Protein AF-A0AAN5CDM0-F1 (afdb_monomer)

Mean predicted aligned error: 12.39 Å

Foldseek 3Di:
DWAADDDDDDPPDDGQPIDDDDDDDDPPCPVKDWPDWDQLPLLQWIWTAIQQQWIWIARNRRRHTQDIGRQDRFGFPDWDADPVGFIWTAGPQQWIKTKDWPQVLSLVSCCVQPVPVSLVSCVSVVVVVVNVVVVVVVVVCVVPDDDDDPPDDDRPDPPDDDDDDDDDDDDDDDDPVVVVVVVVVPRPPDSTMDMDGPDRDDDDD

Solvent-accessible surface area (backbone atoms only — not comparable to full-atom values): 12726 Å² total; per-residue (Å²): 85,76,44,63,79,81,81,88,74,65,88,89,59,81,83,62,69,74,34,80,42,83,75,88,77,63,92,90,50,87,87,56,46,79,72,45,75,28,70,18,68,90,76,43,30,33,38,35,33,26,43,63,15,32,41,35,34,24,36,50,79,73,54,45,76,77,47,78,46,75,74,41,90,46,35,61,82,47,72,46,70,29,95,90,44,26,38,28,31,33,25,80,79,33,38,29,38,37,40,31,69,39,66,66,49,41,29,57,55,33,43,77,81,39,46,71,58,16,53,53,51,29,63,71,67,66,38,61,73,59,52,53,58,52,53,60,51,51,68,67,47,66,85,56,91,69,92,71,82,92,80,74,84,70,79,76,80,87,85,79,76,84,88,80,88,80,92,82,86,80,91,78,85,94,51,75,79,60,44,62,62,42,50,71,63,65,48,70,84,51,84,44,45,45,75,47,79,79,48,73,58,74,85,85,130

pLDDT: mean 76.23, std 22.32, range [28.56, 97.38]

Nearest PDB structures (foldseek):
  3gc3-assembly1_B  TM=9.607E-01  e=3.485E-10  Bos taurus
  3iyv-assembly1_A  TM=8.722E-01  e=7.086E-10  Bos taurus
  1bpo-assembly1_B  TM=9.011E-01  e=1.621E-09  Rattus norvegicus
  5ods-assembly2_B  TM=8.672E-01  e=1.072E-09  Mus musculus
  5ods-assembly1_A  TM=8.616E-01  e=1.010E-09  Mus musculus

InterPro domains:
  IPR016025 Clathrin heavy chain, N-terminal [G3DSA:2.130.10.110] (1-130)
  IPR016025 Clathrin heavy chain, N-terminal [SSF50989] (1-102)

Organism: NCBI:txid1317129

Structure (mmCIF, N/CA/C/O backbone):
data_AF-A0AAN5CDM0-F1
#
_entry.id   AF-A0AAN5CDM0-F1
#
loop_
_atom_site.group_PDB
_atom_site.id
_atom_site.type_symbol
_atom_site.label_atom_id
_atom_site.label_alt_id
_atom_site.label_comp_id
_atom_site.label_asym_id
_atom_site.label_entity_id
_atom_site.label_seq_id
_atom_site.pdbx_PDB_ins_code
_atom_site.Cartn_x
_atom_site.Cartn_y
_atom_site.Cartn_z
_atom_site.occupancy
_atom_site.B_iso_or_equiv
_atom_site.auth_seq_id
_atom_site.auth_comp_id
_atom_site.auth_asym_id
_atom_site.auth_atom_id
_atom_site.pdbx_PDB_model_num
ATOM 1 N N . LEU A 1 1 ? 0.388 -13.022 2.429 1.00 87.88 1 LEU A N 1
ATOM 2 C CA . LEU A 1 1 ? -0.130 -12.606 1.110 1.00 87.88 1 LEU A CA 1
ATOM 3 C C . LEU A 1 1 ? 0.274 -13.653 0.081 1.00 87.88 1 LEU A C 1
ATOM 5 O O . LEU A 1 1 ? 1.441 -14.019 0.025 1.00 87.88 1 LEU A O 1
ATOM 9 N N . ILE A 1 2 ? -0.690 -14.153 -0.690 1.00 89.94 2 ILE A N 1
ATOM 10 C CA . ILE A 1 2 ? -0.427 -15.027 -1.836 1.00 89.94 2 ILE A CA 1
ATOM 11 C C . ILE A 1 2 ? -0.861 -14.262 -3.079 1.00 89.94 2 ILE A C 1
ATOM 13 O O . ILE A 1 2 ? -2.006 -13.818 -3.142 1.00 89.94 2 ILE A O 1
ATOM 17 N N . VAL A 1 3 ? 0.044 -14.119 -4.042 1.00 88.81 3 VAL A N 1
ATOM 18 C CA . VAL A 1 3 ? -0.266 -13.594 -5.372 1.00 88.81 3 VAL A CA 1
ATOM 19 C C . VAL A 1 3 ? -0.062 -14.715 -6.376 1.00 88.81 3 VAL A C 1
ATOM 21 O O . VAL A 1 3 ? 0.966 -15.391 -6.364 1.00 88.81 3 VAL A O 1
ATOM 24 N N . MET A 1 4 ? -1.060 -14.948 -7.220 1.00 89.38 4 MET A N 1
ATOM 25 C CA . MET A 1 4 ? -1.005 -15.956 -8.270 1.00 89.38 4 MET A CA 1
ATOM 26 C C . MET A 1 4 ? -1.935 -15.575 -9.415 1.00 89.38 4 MET A C 1
ATOM 28 O O . MET A 1 4 ? -2.980 -14.964 -9.184 1.00 89.38 4 MET A O 1
ATOM 32 N N . ASP A 1 5 ? -1.576 -15.995 -10.624 1.00 85.06 5 ASP A N 1
ATOM 33 C CA . ASP A 1 5 ? -2.495 -15.978 -11.756 1.00 85.06 5 ASP A CA 1
ATOM 34 C C . ASP A 1 5 ? -3.696 -16.889 -11.475 1.00 85.06 5 ASP A C 1
ATOM 36 O O . ASP A 1 5 ? -3.560 -17.993 -10.939 1.00 85.06 5 ASP A O 1
ATOM 40 N N . VAL A 1 6 ? -4.884 -16.426 -11.862 1.00 85.00 6 VAL A N 1
ATOM 41 C CA . VAL A 1 6 ? -6.133 -17.181 -11.749 1.00 85.00 6 VAL A CA 1
ATOM 42 C C . VAL A 1 6 ? -6.753 -17.308 -13.138 1.00 85.00 6 VAL A C 1
ATOM 44 O O . VAL A 1 6 ? -6.877 -16.323 -13.861 1.00 85.00 6 VAL A O 1
ATOM 47 N N . GLY A 1 7 ? -7.178 -18.520 -13.498 1.00 83.81 7 GLY A N 1
ATOM 48 C CA . GLY A 1 7 ? -7.855 -18.802 -14.766 1.00 83.81 7 GLY A CA 1
ATOM 49 C C . GLY A 1 7 ? -6.922 -19.191 -15.917 1.00 83.81 7 GLY A C 1
ATOM 50 O O . GLY A 1 7 ? -5.736 -19.463 -15.736 1.00 83.81 7 GLY A O 1
ATOM 51 N N . THR A 1 8 ? -7.493 -19.279 -17.119 1.00 78.19 8 THR A N 1
ATOM 52 C CA . THR A 1 8 ? -6.782 -19.639 -18.351 1.00 78.19 8 THR A CA 1
ATOM 53 C C . THR A 1 8 ? -6.108 -18.415 -18.963 1.00 78.19 8 THR A C 1
ATOM 55 O O . THR A 1 8 ? -6.758 -17.451 -19.366 1.00 78.19 8 THR A O 1
ATOM 58 N N . ARG A 1 9 ? -4.777 -18.452 -19.041 1.00 74.31 9 ARG A N 1
ATOM 59 C CA . ARG A 1 9 ? -3.967 -17.347 -19.560 1.00 74.31 9 ARG A CA 1
ATOM 60 C C . ARG A 1 9 ? -3.960 -17.335 -21.098 1.00 74.31 9 ARG A C 1
ATOM 62 O O . ARG A 1 9 ? -3.866 -18.405 -21.701 1.00 74.31 9 ARG A O 1
ATOM 69 N N . PRO A 1 10 ? -3.963 -16.159 -21.752 1.00 79.56 10 PRO A N 1
ATOM 70 C CA . PRO A 1 10 ? -3.623 -16.059 -23.168 1.00 79.56 10 PRO A CA 1
ATOM 71 C C . PRO A 1 10 ? -2.221 -16.620 -23.447 1.00 79.56 10 PRO A C 1
ATOM 73 O O . PRO A 1 10 ? -1.285 -16.396 -22.670 1.00 79.56 10 PRO A O 1
ATOM 76 N N . VAL A 1 11 ? -2.069 -17.314 -24.579 1.00 74.62 11 VAL A N 1
ATOM 77 C CA . VAL A 1 11 ? -0.819 -17.991 -24.980 1.00 74.62 11 VAL A CA 1
ATOM 78 C C . VAL A 1 11 ? 0.356 -17.009 -25.091 1.00 74.62 11 VAL A C 1
ATOM 80 O O . VAL A 1 11 ? 1.489 -17.374 -24.797 1.00 74.62 11 VAL A O 1
ATOM 83 N N . SER A 1 12 ? 0.083 -15.751 -25.447 1.00 79.19 12 SER A N 1
ATOM 84 C CA . SER A 1 12 ? 1.084 -14.695 -25.638 1.00 79.19 12 SER A CA 1
ATOM 85 C C . SER A 1 12 ? 1.584 -14.025 -24.357 1.00 79.19 12 SER A C 1
ATOM 87 O O . SER A 1 12 ? 2.542 -13.264 -24.425 1.00 79.19 12 SER A O 1
ATOM 89 N N . ASN A 1 13 ? 0.944 -14.246 -23.205 1.00 76.62 13 ASN A N 1
ATOM 90 C CA . ASN A 1 13 ? 1.374 -13.607 -21.960 1.00 76.62 13 ASN A CA 1
ATOM 91 C C . ASN A 1 13 ? 2.451 -14.456 -21.268 1.00 76.62 13 A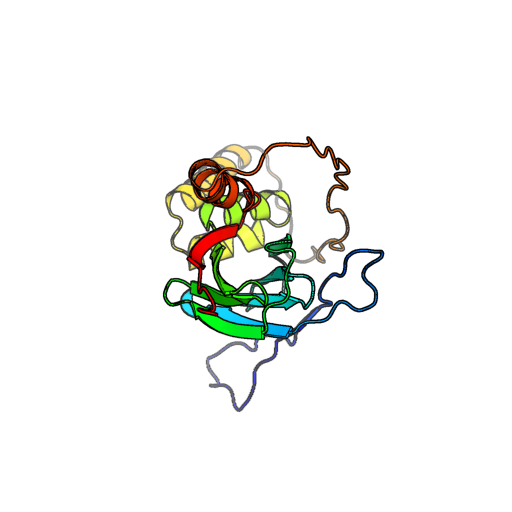SN A C 1
ATOM 93 O O . ASN A 1 13 ? 2.477 -15.660 -21.489 1.00 76.62 13 ASN A O 1
ATOM 97 N N . HIS A 1 14 ? 3.311 -13.893 -20.419 1.00 75.38 14 HIS A N 1
ATOM 98 C CA . HIS A 1 14 ? 4.183 -14.690 -19.537 1.00 75.38 14 HIS A CA 1
ATOM 99 C C . HIS A 1 14 ? 3.461 -15.009 -18.214 1.00 75.38 14 HIS A C 1
ATOM 101 O O . HIS A 1 14 ? 2.579 -14.248 -17.821 1.00 75.38 14 HIS A O 1
ATOM 107 N N . PRO A 1 15 ? 3.752 -16.144 -17.544 1.00 73.25 15 PRO A N 1
ATOM 108 C CA . PRO A 1 15 ? 3.105 -16.471 -16.274 1.00 73.25 15 PRO A CA 1
ATOM 109 C C . PRO A 1 15 ? 3.669 -15.585 -15.179 1.00 73.25 15 PRO A C 1
ATOM 111 O O . PRO A 1 15 ? 4.892 -15.480 -15.068 1.00 73.25 15 PRO A O 1
ATOM 114 N N . TYR A 1 16 ? 2.804 -15.038 -14.330 1.00 76.69 16 TYR A N 1
ATOM 115 C CA . TYR A 1 16 ? 3.273 -14.504 -13.062 1.00 76.69 16 TYR A CA 1
ATOM 116 C C . TYR A 1 16 ? 3.557 -15.676 -12.118 1.00 76.69 16 TYR A C 1
ATOM 118 O O . TYR A 1 16 ? 2.660 -16.483 -11.840 1.00 76.69 16 TYR A O 1
ATOM 126 N N . PRO A 1 17 ? 4.808 -15.840 -11.649 1.00 79.56 17 PRO A N 1
ATOM 127 C CA . PRO A 1 17 ? 5.124 -16.899 -10.708 1.00 79.56 17 PRO A CA 1
ATOM 128 C C . PRO A 1 17 ? 4.309 -16.698 -9.430 1.00 79.56 17 PRO A C 1
ATOM 130 O O . PRO A 1 17 ? 4.186 -15.583 -8.925 1.00 79.56 17 PRO A O 1
ATOM 133 N N . LYS A 1 18 ? 3.760 -17.792 -8.890 1.00 86.38 18 LYS A N 1
ATOM 134 C CA . LYS A 1 18 ? 3.073 -17.754 -7.598 1.00 86.38 18 LYS A CA 1
ATOM 135 C C . LYS A 1 18 ? 4.045 -17.250 -6.534 1.00 86.38 18 LYS A C 1
ATOM 137 O O . LYS A 1 18 ? 5.065 -17.889 -6.278 1.00 86.38 18 LYS A O 1
ATOM 142 N N . ALA A 1 19 ? 3.682 -16.159 -5.877 1.00 88.38 19 ALA A N 1
ATOM 143 C CA . ALA A 1 19 ? 4.431 -15.589 -4.775 1.00 88.38 19 ALA A CA 1
ATOM 144 C C . ALA A 1 19 ? 3.671 -15.807 -3.464 1.00 88.38 19 ALA A C 1
ATOM 146 O O . ALA A 1 19 ? 2.472 -15.543 -3.370 1.00 88.38 19 ALA A O 1
ATOM 147 N N . THR A 1 20 ? 4.383 -16.276 -2.442 1.00 89.94 20 THR A N 1
ATOM 148 C CA . THR A 1 20 ? 3.875 -16.403 -1.074 1.00 89.94 20 THR A CA 1
ATOM 149 C C . THR A 1 20 ? 4.808 -15.621 -0.167 1.00 89.94 20 THR A C 1
ATOM 151 O O . THR A 1 20 ? 5.991 -15.937 -0.088 1.00 89.94 20 THR A O 1
ATOM 154 N N . VAL A 1 21 ? 4.278 -14.602 0.503 1.00 90.75 21 VAL A N 1
ATOM 155 C CA . VAL A 1 21 ? 5.033 -13.751 1.426 1.00 90.75 21 VAL A CA 1
ATOM 156 C C . VAL A 1 21 ? 4.260 -13.577 2.724 1.00 90.75 21 VAL A C 1
ATOM 158 O O . VAL A 1 21 ? 3.032 -13.445 2.712 1.00 90.75 21 VAL A O 1
ATOM 161 N N . ASP A 1 22 ? 4.961 -13.544 3.847 1.00 89.31 22 ASP A N 1
ATOM 162 C CA . ASP A 1 22 ? 4.343 -13.239 5.131 1.00 89.31 22 ASP A CA 1
ATOM 163 C C . ASP A 1 22 ? 4.069 -11.740 5.259 1.00 89.31 22 ASP A C 1
ATOM 165 O O . ASP A 1 22 ? 4.863 -10.894 4.844 1.00 89.31 22 ASP A O 1
ATOM 169 N N . VAL A 1 23 ? 2.918 -11.398 5.839 1.00 87.69 23 VAL A N 1
ATOM 170 C CA . VAL A 1 23 ? 2.644 -10.013 6.236 1.00 87.69 23 VAL A CA 1
ATOM 171 C C . VAL A 1 23 ? 3.370 -9.787 7.563 1.00 87.69 23 VAL A C 1
ATOM 173 O O . VAL A 1 23 ? 3.137 -10.555 8.497 1.00 87.69 23 VAL A O 1
ATOM 176 N N . PRO A 1 24 ? 4.280 -8.805 7.666 1.00 83.69 24 PRO A N 1
ATOM 177 C CA . PRO A 1 24 ? 5.086 -8.639 8.865 1.00 83.69 24 PRO A CA 1
ATOM 178 C C . PRO A 1 24 ? 4.234 -8.134 10.030 1.00 83.69 24 PRO A C 1
ATOM 180 O O . PRO A 1 24 ? 3.495 -7.164 9.893 1.00 83.69 24 PRO A O 1
ATOM 183 N N . TYR A 1 25 ? 4.412 -8.745 11.198 1.00 80.62 25 TYR A N 1
ATOM 184 C CA . TYR A 1 25 ? 3.781 -8.316 12.443 1.00 80.62 25 TYR A CA 1
ATOM 185 C C . TYR A 1 25 ? 4.800 -7.686 13.384 1.00 80.62 25 TYR A C 1
ATOM 187 O O . TYR A 1 25 ? 5.981 -8.047 13.395 1.00 80.62 25 TYR A O 1
ATOM 195 N N . TRP A 1 26 ? 4.334 -6.753 14.210 1.00 77.88 26 TRP A N 1
ATOM 196 C CA . TRP A 1 26 ? 5.166 -6.154 15.245 1.00 77.88 26 TRP A CA 1
ATOM 197 C C . TRP A 1 26 ? 5.231 -7.061 16.480 1.00 77.88 26 TRP A C 1
ATOM 199 O O . TRP A 1 26 ? 4.187 -7.506 16.966 1.00 77.88 26 TRP A O 1
ATOM 209 N N . PRO A 1 27 ? 6.433 -7.313 17.035 1.00 75.69 27 PRO A N 1
ATOM 210 C CA . PRO A 1 27 ? 6.572 -8.066 18.275 1.00 75.69 27 PRO A CA 1
ATOM 211 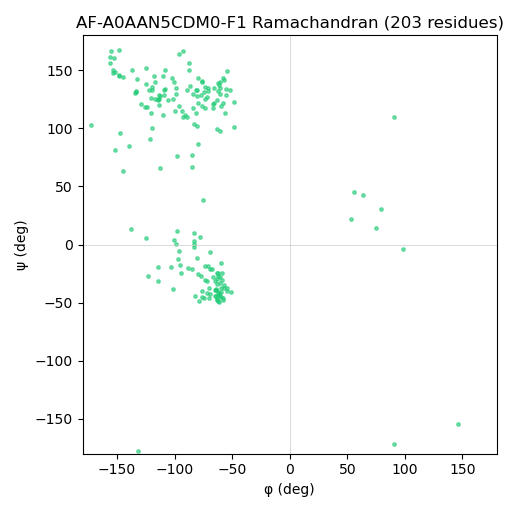C C . PRO A 1 27 ? 5.749 -7.428 19.402 1.00 75.69 27 PRO A C 1
ATOM 213 O O . PRO A 1 27 ? 5.874 -6.231 19.659 1.00 75.69 27 PRO A O 1
ATOM 216 N N . GLY A 1 28 ? 4.919 -8.227 20.074 1.00 78.31 28 GLY A N 1
ATOM 217 C CA . GLY A 1 28 ? 4.059 -7.773 21.173 1.00 78.31 28 GLY A CA 1
ATOM 218 C C . GLY A 1 28 ? 2.605 -7.471 20.794 1.00 78.31 28 GLY A C 1
ATOM 219 O O . GLY A 1 28 ? 1.814 -7.200 21.690 1.00 78.31 28 GLY A O 1
ATOM 220 N N . LEU A 1 29 ? 2.230 -7.564 19.513 1.00 81.50 29 LEU A N 1
ATOM 221 C CA . LEU A 1 29 ? 0.840 -7.452 19.045 1.00 81.50 29 LEU A CA 1
ATOM 222 C C . LEU A 1 29 ? 0.345 -8.799 18.496 1.00 81.50 29 LEU A C 1
ATOM 224 O O . LEU A 1 29 ? 0.116 -8.954 17.300 1.00 81.50 29 LEU A O 1
ATOM 228 N N . ALA A 1 30 ? 0.239 -9.798 19.376 1.00 77.69 30 ALA A N 1
ATOM 229 C CA . ALA A 1 30 ? -0.057 -11.182 18.992 1.00 77.69 30 ALA A CA 1
ATOM 230 C C . ALA A 1 30 ? -1.473 -11.395 18.420 1.00 77.69 30 ALA A C 1
ATOM 232 O O . ALA A 1 30 ? -1.695 -12.375 17.717 1.00 77.69 30 ALA A O 1
ATOM 233 N N . ASP A 1 31 ? -2.423 -10.501 18.705 1.00 89.50 31 ASP A N 1
ATOM 234 C CA . ASP A 1 31 ? -3.800 -10.555 18.199 1.00 89.50 31 ASP A CA 1
ATOM 235 C C . ASP A 1 31 ? -4.038 -9.649 16.973 1.00 89.50 31 ASP A C 1
ATOM 237 O O . ASP A 1 31 ? -5.189 -9.437 16.570 1.00 89.50 31 ASP A O 1
ATOM 241 N N . ASP A 1 32 ? -2.970 -9.114 16.366 1.00 92.06 32 ASP A N 1
ATOM 242 C CA . ASP A 1 32 ? -3.078 -8.371 15.113 1.00 92.06 32 ASP A CA 1
ATOM 243 C C . ASP A 1 32 ? -3.271 -9.306 13.916 1.00 92.06 32 ASP A C 1
ATOM 245 O O . ASP A 1 32 ? -2.654 -10.364 13.818 1.00 92.06 32 ASP A O 1
ATOM 249 N N . HIS A 1 33 ? -4.137 -8.909 12.990 1.00 92.56 33 HIS A N 1
ATOM 250 C CA . HIS A 1 33 ? -4.436 -9.671 11.780 1.00 92.56 33 HIS A CA 1
ATOM 251 C C . HIS A 1 33 ? -4.971 -8.749 10.674 1.00 92.56 33 HIS A C 1
ATOM 253 O O . HIS A 1 33 ? -5.503 -7.677 10.982 1.00 92.56 33 HIS A O 1
ATOM 259 N N . PRO A 1 34 ? -4.847 -9.129 9.388 1.00 94.62 34 PRO A N 1
ATOM 260 C CA . PRO A 1 34 ? -5.417 -8.377 8.276 1.00 94.62 34 PRO A CA 1
ATOM 261 C C . PRO A 1 34 ? -6.938 -8.274 8.409 1.00 94.62 34 PRO A C 1
ATOM 263 O O . PRO A 1 34 ? -7.611 -9.288 8.579 1.00 94.62 34 PRO A O 1
ATOM 266 N N . VAL A 1 35 ? -7.474 -7.059 8.298 1.00 95.44 35 VAL A N 1
ATOM 267 C CA . VAL A 1 35 ? -8.925 -6.790 8.309 1.00 95.44 35 VAL A CA 1
ATOM 268 C C . VAL A 1 35 ? -9.423 -6.238 6.978 1.00 95.44 35 VAL A C 1
ATOM 270 O O . VAL A 1 35 ? -10.613 -6.307 6.688 1.00 95.44 35 VAL A O 1
ATOM 273 N N . SER A 1 36 ? -8.526 -5.705 6.146 1.00 95.44 36 SER A N 1
ATOM 274 C CA . SER A 1 36 ? -8.868 -5.214 4.815 1.00 95.44 36 SER A CA 1
ATOM 275 C C . SER A 1 36 ? -7.723 -5.391 3.830 1.00 95.44 36 SER A C 1
ATOM 277 O O . SER A 1 36 ? -6.553 -5.275 4.197 1.00 95.44 36 SER A O 1
ATOM 279 N N . ILE A 1 37 ? -8.080 -5.652 2.573 1.00 96.19 37 ILE A N 1
ATOM 280 C CA . ILE A 1 37 ? -7.167 -5.725 1.436 1.00 96.19 37 ILE A CA 1
ATOM 281 C C . ILE A 1 37 ? -7.783 -4.930 0.284 1.00 96.19 37 ILE A C 1
ATOM 283 O O . ILE A 1 37 ? -8.948 -5.137 -0.045 1.00 96.19 37 ILE A O 1
ATOM 287 N N . GLN A 1 38 ? -7.005 -4.043 -0.336 1.00 96.62 38 GLN A N 1
ATOM 288 C CA . GLN A 1 38 ? -7.406 -3.295 -1.529 1.00 96.62 38 GLN A CA 1
ATOM 289 C C . GLN A 1 38 ? -6.284 -3.299 -2.565 1.00 96.62 38 GLN A C 1
ATOM 291 O O . GLN A 1 38 ? -5.134 -2.987 -2.254 1.00 96.62 38 GLN A O 1
ATOM 296 N N . ALA A 1 39 ? -6.615 -3.645 -3.807 1.00 94.75 39 ALA A N 1
ATOM 297 C CA . ALA A 1 39 ? -5.674 -3.604 -4.918 1.00 94.75 39 ALA A CA 1
ATOM 298 C C . ALA A 1 39 ? -5.789 -2.260 -5.644 1.00 94.75 39 ALA A C 1
ATOM 300 O O . ALA A 1 39 ? -6.795 -1.978 -6.287 1.00 94.75 39 ALA A O 1
ATOM 301 N N . ALA A 1 40 ? -4.735 -1.448 -5.598 1.00 95.50 40 ALA A N 1
ATOM 302 C CA . ALA A 1 40 ? -4.629 -0.244 -6.412 1.00 95.50 40 ALA A CA 1
ATOM 303 C C . ALA A 1 40 ? -4.079 -0.631 -7.792 1.00 95.50 40 ALA A C 1
ATOM 305 O O . ALA A 1 40 ? -2.897 -0.439 -8.090 1.00 95.50 40 ALA A O 1
ATOM 306 N N . SER A 1 41 ? -4.941 -1.206 -8.634 1.00 90.12 41 SER A N 1
ATOM 307 C CA . SER A 1 41 ? -4.549 -1.851 -9.899 1.00 90.12 41 SER A CA 1
ATOM 308 C C . SER A 1 41 ? -3.781 -0.917 -10.840 1.00 90.12 41 SER A C 1
ATOM 310 O O . SER A 1 41 ? -2.790 -1.324 -11.439 1.00 90.12 41 SER A O 1
ATOM 312 N N . LYS A 1 42 ? -4.158 0.370 -10.898 1.00 89.56 42 LYS A N 1
ATOM 313 C CA . LYS A 1 42 ? -3.457 1.393 -11.702 1.00 89.56 42 LYS A CA 1
ATOM 314 C C . LYS A 1 42 ? -2.008 1.631 -11.266 1.00 89.56 42 LYS A C 1
ATOM 316 O O . LYS A 1 42 ? -1.197 2.074 -12.068 1.00 89.56 42 LYS A O 1
ATOM 321 N N . LEU A 1 43 ? -1.693 1.379 -9.996 1.00 95.06 43 LEU A N 1
ATOM 322 C CA . LEU A 1 43 ? -0.342 1.510 -9.449 1.00 95.06 43 LEU A CA 1
ATOM 323 C C . LEU A 1 43 ? 0.403 0.169 -9.417 1.00 95.06 43 LEU A C 1
ATOM 325 O O . LEU A 1 43 ? 1.617 0.157 -9.204 1.00 95.06 43 LEU A O 1
ATOM 329 N N . GLY A 1 44 ? -0.304 -0.946 -9.626 1.00 94.75 44 GLY A N 1
ATOM 330 C CA . GLY A 1 44 ? 0.220 -2.295 -9.430 1.00 94.75 44 GLY A CA 1
ATOM 331 C C . GLY A 1 44 ? 0.588 -2.557 -7.971 1.00 94.75 44 GLY A C 1
ATOM 332 O O . GLY A 1 44 ? 1.654 -3.104 -7.709 1.00 94.75 44 GLY A O 1
ATOM 333 N N . LEU A 1 45 ? -0.251 -2.120 -7.026 1.00 96.75 45 LEU A N 1
ATOM 334 C CA . LEU A 1 45 ? -0.002 -2.249 -5.587 1.00 96.75 45 LEU A CA 1
ATOM 335 C C . LEU A 1 45 ? -1.142 -2.961 -4.863 1.00 96.75 45 LEU A C 1
ATOM 337 O O . LEU A 1 45 ? -2.304 -2.837 -5.248 1.00 96.75 45 LEU A O 1
ATOM 341 N N . VAL A 1 46 ? -0.809 -3.622 -3.757 1.00 97.00 46 VAL A N 1
ATOM 342 C CA . VAL A 1 46 ? -1.771 -4.168 -2.792 1.00 97.00 46 VAL A CA 1
ATOM 343 C C . VAL A 1 46 ? -1.579 -3.477 -1.451 1.00 97.00 46 VAL A C 1
ATOM 345 O O . VAL A 1 46 ? -0.483 -3.483 -0.896 1.00 97.00 46 VAL A O 1
ATOM 348 N N . PHE A 1 47 ? -2.659 -2.913 -0.923 1.00 97.38 47 PHE A N 1
ATOM 349 C CA . PHE A 1 47 ? -2.739 -2.362 0.421 1.00 97.38 47 PHE A CA 1
ATOM 350 C C . PHE A 1 47 ? -3.406 -3.387 1.325 1.00 97.38 47 PHE A C 1
ATOM 352 O O . PHE A 1 47 ? -4.479 -3.893 1.004 1.00 97.38 47 PHE A O 1
ATOM 359 N N . ILE A 1 48 ? -2.790 -3.672 2.464 1.00 97.12 48 ILE A N 1
ATOM 360 C CA . ILE A 1 48 ? -3.363 -4.492 3.527 1.00 97.12 48 ILE A CA 1
ATOM 361 C C . ILE A 1 48 ? -3.418 -3.634 4.781 1.00 97.12 48 ILE A C 1
ATOM 363 O O . ILE A 1 48 ? -2.393 -3.092 5.188 1.00 97.12 48 ILE A O 1
ATOM 367 N N . VAL A 1 49 ? -4.592 -3.526 5.399 1.00 95.81 49 VAL A N 1
ATOM 368 C CA . VAL A 1 49 ? -4.751 -2.874 6.703 1.00 95.81 49 VAL A CA 1
ATOM 369 C C . VAL A 1 49 ? -5.041 -3.922 7.768 1.00 95.81 49 VAL A C 1
ATOM 371 O O . VAL A 1 49 ? -5.870 -4.811 7.557 1.00 95.81 49 VAL A O 1
ATOM 374 N N . THR A 1 50 ? -4.349 -3.834 8.904 1.00 95.06 50 THR A N 1
ATOM 375 C CA . THR A 1 50 ? -4.533 -4.735 10.050 1.00 95.06 50 THR A CA 1
ATOM 376 C C . THR A 1 50 ? -5.471 -4.153 11.104 1.00 95.06 50 THR A C 1
ATOM 378 O O . THR A 1 50 ? -5.734 -2.947 11.130 1.00 95.06 50 THR A O 1
ATOM 381 N N . LYS A 1 51 ? -5.965 -5.012 12.002 1.00 93.38 51 LYS A N 1
ATOM 382 C CA . LYS A 1 51 ? -6.809 -4.637 13.144 1.00 93.38 51 LYS A CA 1
ATOM 383 C C . LYS A 1 51 ? -6.191 -3.502 13.967 1.00 93.38 51 LYS A C 1
ATOM 385 O O . LYS A 1 51 ? -6.901 -2.582 14.357 1.00 93.38 51 LYS A O 1
ATOM 390 N N . HIS A 1 52 ? -4.879 -3.521 14.202 1.00 91.38 52 HIS A N 1
ATOM 391 C CA . HIS A 1 52 ? -4.189 -2.480 14.974 1.00 91.38 52 HIS A CA 1
ATOM 392 C C . HIS A 1 52 ? -3.80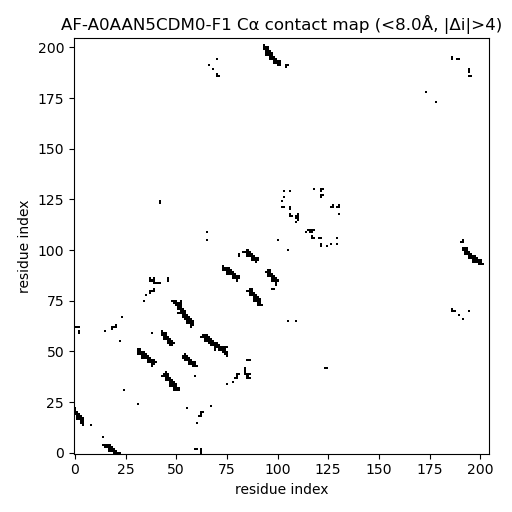1 -1.229 14.174 1.00 91.38 52 HIS A C 1
ATOM 394 O O . HIS A 1 52 ? -3.085 -0.362 14.697 1.00 91.38 52 HIS A O 1
ATOM 400 N N . GLY A 1 53 ? -4.293 -1.108 12.939 1.00 91.25 53 GLY A N 1
ATOM 401 C CA . GLY A 1 53 ? -4.126 0.083 12.119 1.00 91.25 53 GLY A CA 1
ATOM 402 C C . GLY A 1 53 ? -2.758 0.179 11.455 1.00 91.25 53 GLY A C 1
ATOM 403 O O . GLY A 1 53 ? -2.261 1.290 11.261 1.00 91.25 53 GLY A O 1
ATOM 404 N N . PHE A 1 54 ? -2.123 -0.952 11.134 1.00 92.81 54 PHE A N 1
ATOM 405 C CA . PHE A 1 54 ? -0.953 -0.969 10.256 1.00 92.81 54 PHE A CA 1
ATOM 406 C C . PHE A 1 54 ? -1.386 -1.046 8.801 1.00 92.81 54 PHE A C 1
ATOM 408 O O . PHE A 1 54 ? -2.270 -1.826 8.471 1.00 92.81 54 PHE A O 1
ATOM 415 N N . ALA A 1 55 ? -0.755 -0.247 7.944 1.00 94.75 55 ALA A N 1
ATOM 416 C CA . ALA A 1 55 ? -0.834 -0.378 6.501 1.00 94.75 55 ALA A CA 1
ATOM 417 C C . ALA A 1 55 ? 0.434 -1.062 5.991 1.00 94.75 55 ALA A C 1
ATOM 419 O O . ALA A 1 55 ? 1.547 -0.584 6.224 1.00 94.75 55 ALA A O 1
ATOM 420 N N . HIS A 1 56 ? 0.247 -2.154 5.262 1.00 95.94 56 HIS A N 1
ATOM 421 C CA . HIS A 1 56 ? 1.288 -2.821 4.499 1.00 95.94 56 HIS A CA 1
ATOM 422 C C . HIS A 1 56 ? 1.022 -2.603 3.016 1.00 95.94 56 HIS A C 1
ATOM 424 O O . HIS A 1 56 ? -0.082 -2.862 2.536 1.00 95.94 56 HIS A O 1
ATOM 430 N N . VAL A 1 57 ? 2.034 -2.137 2.294 1.00 97.06 57 VAL A N 1
ATOM 431 C CA . VAL A 1 57 ? 1.963 -1.912 0.850 1.00 97.06 57 VAL A CA 1
ATOM 432 C C . VAL A 1 57 ? 2.903 -2.891 0.171 1.00 97.06 57 VAL A C 1
ATOM 434 O O . VAL A 1 57 ? 4.088 -2.922 0.497 1.00 97.06 57 VAL A O 1
ATOM 437 N N . PHE A 1 58 ? 2.384 -3.674 -0.768 1.00 96.94 58 PHE A N 1
ATOM 438 C CA . PHE A 1 58 ? 3.140 -4.652 -1.547 1.00 96.94 58 PHE A CA 1
ATOM 439 C C . PHE A 1 58 ? 3.108 -4.298 -3.034 1.00 96.94 58 PHE A C 1
ATOM 441 O O . PHE A 1 58 ? 2.080 -3.839 -3.536 1.00 96.94 58 PHE A O 1
ATOM 448 N N . ASP A 1 59 ? 4.206 -4.556 -3.746 1.00 95.31 59 ASP A N 1
ATOM 449 C CA . ASP A 1 59 ? 4.180 -4.665 -5.205 1.00 95.31 59 ASP A CA 1
ATOM 450 C C . ASP A 1 59 ? 3.287 -5.847 -5.588 1.00 95.31 59 ASP A C 1
ATOM 452 O O . ASP A 1 59 ? 3.504 -6.966 -5.125 1.00 95.31 59 ASP A O 1
ATOM 456 N N . LEU A 1 60 ? 2.275 -5.603 -6.421 1.00 92.50 60 LEU A N 1
ATOM 457 C CA . LEU A 1 60 ? 1.331 -6.638 -6.839 1.00 92.50 60 LEU A CA 1
ATOM 458 C C . LEU A 1 60 ? 2.039 -7.741 -7.628 1.00 92.50 60 LEU A C 1
ATOM 460 O O . LEU A 1 60 ? 1.663 -8.895 -7.518 1.00 92.50 60 LEU A O 1
ATOM 464 N N . GLU A 1 61 ? 3.059 -7.397 -8.408 1.00 87.19 61 GLU A N 1
ATOM 465 C CA . GLU A 1 61 ? 3.701 -8.330 -9.329 1.00 87.19 61 GLU A CA 1
ATOM 466 C C . GLU A 1 61 ? 4.672 -9.288 -8.629 1.00 87.19 61 GLU A C 1
ATOM 468 O O . GLU A 1 61 ? 4.610 -10.495 -8.845 1.00 87.19 61 GLU A O 1
ATOM 473 N N . SER A 1 62 ? 5.569 -8.769 -7.785 1.00 88.44 62 SER A N 1
ATOM 474 C CA . SER A 1 62 ? 6.564 -9.591 -7.083 1.00 88.44 62 SER A CA 1
ATOM 475 C C . SER A 1 62 ? 6.156 -9.995 -5.664 1.00 88.44 62 SER A C 1
ATOM 477 O O . SER A 1 62 ? 6.901 -10.717 -5.001 1.00 88.44 62 SER A O 1
ATOM 479 N N . ALA A 1 63 ? 5.028 -9.484 -5.157 1.00 92.31 63 ALA A N 1
ATOM 480 C CA . ALA A 1 63 ? 4.648 -9.538 -3.744 1.00 92.31 63 ALA A CA 1
ATOM 481 C C . ALA A 1 63 ? 5.730 -8.983 -2.792 1.00 92.31 63 ALA A C 1
ATOM 483 O O . ALA A 1 63 ? 5.760 -9.318 -1.608 1.00 92.31 63 ALA A O 1
ATOM 484 N N . THR A 1 64 ? 6.641 -8.133 -3.277 1.00 93.19 64 THR A N 1
ATOM 485 C CA . THR A 1 64 ? 7.658 -7.498 -2.430 1.00 93.19 64 THR A CA 1
ATOM 486 C C . THR A 1 64 ? 7.016 -6.410 -1.583 1.00 93.19 64 THR A C 1
ATOM 488 O O . THR A 1 64 ? 6.295 -5.559 -2.102 1.00 93.19 64 THR A O 1
ATOM 491 N N . ILE A 1 65 ? 7.285 -6.413 -0.278 1.00 94.19 65 ILE A N 1
ATOM 492 C CA . ILE A 1 65 ? 6.813 -5.348 0.603 1.00 94.19 65 ILE A CA 1
ATOM 493 C C . ILE A 1 65 ? 7.576 -4.049 0.331 1.00 94.19 65 ILE A C 1
ATOM 495 O O . ILE A 1 65 ? 8.802 -4.042 0.256 1.00 94.19 65 ILE A O 1
ATOM 499 N N . LEU A 1 66 ? 6.839 -2.954 0.185 1.00 95.06 66 LEU A N 1
ATOM 500 C CA . LEU A 1 66 ? 7.374 -1.615 -0.055 1.00 95.06 66 LEU A CA 1
ATOM 501 C C . LEU A 1 66 ? 7.367 -0.771 1.221 1.00 95.06 66 LEU A C 1
ATOM 503 O O . LEU A 1 66 ? 8.281 0.005 1.471 1.00 95.06 66 LEU A O 1
ATOM 507 N N . CYS A 1 67 ? 6.318 -0.909 2.033 1.00 92.56 67 CYS A N 1
ATOM 508 C CA . CYS A 1 67 ? 6.136 -0.129 3.251 1.00 92.56 67 CYS A CA 1
ATOM 509 C C . CYS A 1 67 ? 5.280 -0.903 4.260 1.00 92.56 67 CYS A C 1
ATOM 511 O O . CYS A 1 67 ? 4.396 -1.672 3.880 1.00 92.56 67 CYS A O 1
ATOM 513 N N . SER A 1 68 ? 5.553 -0.700 5.549 1.00 92.50 68 SER A N 1
ATOM 514 C CA . SER A 1 68 ? 4.817 -1.296 6.663 1.00 92.50 68 SER A CA 1
ATOM 515 C C . SER A 1 68 ? 4.800 -0.328 7.843 1.00 92.50 68 SER A C 1
ATOM 517 O O . SER A 1 68 ? 5.747 -0.281 8.630 1.00 92.50 68 SER A O 1
ATOM 519 N N . GLU A 1 69 ? 3.731 0.452 7.978 1.00 90.06 69 GLU A N 1
ATOM 520 C CA . GLU A 1 69 ? 3.663 1.555 8.940 1.00 90.06 69 GLU A CA 1
ATOM 521 C C . GLU A 1 69 ? 2.325 1.621 9.674 1.00 90.06 69 GLU A C 1
ATOM 523 O O . GLU A 1 69 ? 1.282 1.252 9.142 1.00 90.06 69 GLU A O 1
ATOM 528 N N . ARG A 1 70 ? 2.340 2.120 10.917 1.00 90.50 70 ARG A N 1
ATOM 529 C CA . ARG A 1 70 ? 1.111 2.340 11.689 1.00 90.50 70 ARG A CA 1
ATOM 530 C C . ARG A 1 70 ? 0.459 3.657 11.280 1.00 90.50 70 ARG A C 1
ATOM 532 O O . ARG A 1 70 ? 1.010 4.717 11.575 1.00 90.50 70 ARG A O 1
ATOM 539 N N . ILE A 1 71 ? -0.715 3.575 10.662 1.00 90.69 71 ILE A N 1
ATOM 540 C CA . ILE A 1 71 ? -1.474 4.719 10.136 1.00 90.69 71 ILE A CA 1
ATOM 541 C C . ILE A 1 71 ? -2.520 5.245 11.129 1.00 90.69 71 ILE A C 1
ATOM 543 O O . ILE A 1 71 ? -2.893 6.414 11.081 1.00 90.69 71 ILE A O 1
ATOM 547 N N . THR A 1 72 ? -2.987 4.404 12.054 1.00 90.44 72 THR A N 1
ATOM 548 C CA . THR A 1 72 ? -3.974 4.772 13.075 1.00 90.44 72 THR A CA 1
ATOM 549 C C . THR A 1 72 ? -3.816 3.902 14.322 1.00 90.44 72 THR A C 1
ATOM 551 O O . THR A 1 72 ? -3.202 2.836 14.282 1.00 90.44 72 THR A O 1
ATOM 554 N N . ASP A 1 73 ? -4.347 4.363 15.451 1.00 90.00 73 ASP A N 1
ATOM 555 C CA . ASP A 1 73 ? -4.436 3.600 16.697 1.00 90.00 73 ASP A CA 1
ATOM 556 C C . ASP A 1 73 ? -5.818 2.967 16.924 1.00 90.00 73 ASP A C 1
ATOM 558 O O . ASP A 1 73 ? -6.013 2.300 17.938 1.00 90.00 73 ASP A O 1
ATOM 562 N N . SER A 1 74 ? -6.757 3.165 15.994 1.00 90.38 74 SER A N 1
ATOM 563 C CA . SER A 1 74 ? -8.129 2.665 16.065 1.00 90.38 74 SER A CA 1
ATOM 564 C C . SER A 1 74 ? -8.431 1.738 14.880 1.00 90.38 74 SER A C 1
ATOM 566 O O . SER A 1 74 ? -8.121 2.107 13.747 1.00 90.38 74 SER A O 1
ATOM 568 N N . PRO A 1 75 ? -9.039 0.559 15.104 1.00 91.88 75 PRO A N 1
ATOM 569 C CA . PRO A 1 75 ? -9.343 -0.391 14.037 1.00 91.88 75 PRO A CA 1
ATOM 570 C C . PRO A 1 75 ? -10.229 0.200 12.943 1.00 91.88 75 PRO A C 1
ATOM 572 O O . PRO A 1 75 ? -11.156 0.960 13.226 1.00 91.88 75 PRO A O 1
ATOM 575 N N . PHE A 1 76 ? -9.968 -0.187 11.695 1.00 93.88 76 PHE A N 1
ATOM 576 C CA . PHE A 1 76 ? -10.885 0.055 10.582 1.00 93.88 76 PHE A CA 1
ATOM 577 C C . PHE A 1 76 ? -12.023 -0.963 10.661 1.00 93.88 76 PHE A C 1
ATOM 579 O O . PHE A 1 76 ? -11.757 -2.162 10.721 1.00 93.88 76 PHE A O 1
ATOM 586 N N . PHE A 1 77 ? -13.274 -0.504 10.618 1.00 93.00 77 PHE A N 1
ATOM 587 C CA . PHE A 1 77 ? -14.436 -1.402 10.555 1.00 93.00 77 PHE A CA 1
ATOM 588 C C . PHE A 1 77 ? -15.045 -1.479 9.148 1.00 93.00 77 PHE A C 1
ATOM 590 O O . PHE A 1 77 ? -15.772 -2.419 8.838 1.00 93.00 77 PHE A O 1
ATOM 597 N N . ALA A 1 78 ? -14.753 -0.502 8.287 1.00 95.50 78 ALA A N 1
ATOM 598 C CA . ALA A 1 78 ? -15.180 -0.480 6.893 1.00 95.50 78 ALA A CA 1
ATOM 599 C C . ALA A 1 78 ? -14.099 0.161 6.020 1.00 95.50 78 ALA A C 1
ATOM 601 O O . ALA A 1 78 ? -13.424 1.101 6.445 1.00 95.50 78 ALA A O 1
ATOM 602 N N . SER A 1 79 ? -13.934 -0.334 4.794 1.00 96.38 79 SER A N 1
ATOM 603 C CA . SER A 1 79 ? -12.972 0.221 3.837 1.00 96.38 79 SER A CA 1
ATOM 604 C C . SER A 1 79 ? -13.338 -0.088 2.389 1.00 96.38 79 SER A C 1
ATOM 606 O O . SER A 1 79 ? -14.112 -1.007 2.126 1.00 96.38 79 SER A O 1
ATOM 608 N N . ALA A 1 80 ? -12.763 0.678 1.468 1.00 96.06 80 ALA A N 1
ATOM 609 C CA . ALA A 1 80 ? -12.909 0.536 0.027 1.00 96.06 80 ALA A CA 1
ATOM 610 C C . ALA A 1 80 ? -11.619 0.968 -0.693 1.00 96.06 80 ALA A C 1
ATOM 612 O O . ALA A 1 80 ? -10.739 1.599 -0.098 1.00 96.06 80 ALA A O 1
ATOM 613 N N . GLU A 1 81 ? -11.512 0.651 -1.984 1.00 95.06 81 GLU A N 1
ATOM 614 C CA . GLU A 1 81 ? -10.483 1.229 -2.853 1.00 95.06 81 GLU A CA 1
ATOM 615 C C . GLU A 1 81 ? -10.648 2.757 -2.911 1.00 95.06 81 GLU A C 1
ATOM 617 O O . GLU A 1 81 ? -11.753 3.278 -3.079 1.00 95.06 81 GLU A O 1
ATOM 622 N N . TYR A 1 82 ? -9.543 3.490 -2.777 1.00 94.94 82 TYR A N 1
ATOM 623 C CA . TYR A 1 82 ? -9.548 4.941 -2.937 1.00 94.94 82 TYR A CA 1
ATOM 624 C C . TYR A 1 82 ? -9.289 5.326 -4.394 1.00 94.94 82 TYR A C 1
ATOM 626 O O . TYR A 1 82 ? -8.334 4.858 -5.010 1.00 94.94 82 TYR A O 1
ATOM 634 N N . TRP A 1 83 ? -10.096 6.240 -4.936 1.00 89.06 83 TRP A N 1
ATOM 635 C CA . TRP A 1 83 ? -10.090 6.595 -6.362 1.00 89.06 83 TRP A CA 1
ATOM 636 C C . TRP A 1 83 ? -8.742 7.123 -6.893 1.00 89.06 83 TRP A C 1
ATOM 638 O O . TRP A 1 83 ? -8.463 6.995 -8.087 1.00 89.06 83 TRP A O 1
ATOM 648 N N . ARG A 1 84 ? -7.888 7.689 -6.023 1.00 87.31 84 ARG A N 1
ATOM 649 C CA . ARG A 1 84 ? -6.524 8.157 -6.365 1.00 87.31 84 ARG A CA 1
ATOM 650 C C . ARG A 1 84 ? -5.467 7.047 -6.340 1.00 87.31 84 ARG A C 1
ATOM 652 O O . ARG A 1 84 ? -4.303 7.319 -6.617 1.00 87.31 84 ARG A O 1
ATOM 659 N N . GLY A 1 85 ? -5.869 5.814 -6.039 1.00 91.75 85 GLY A N 1
ATOM 660 C CA . GLY A 1 85 ? -4.991 4.674 -5.810 1.00 91.75 85 GLY A CA 1
ATOM 661 C C . GLY A 1 85 ? -4.612 4.566 -4.337 1.00 91.75 85 GLY A C 1
ATOM 662 O O . GLY A 1 85 ? -3.861 5.389 -3.821 1.00 91.75 85 GLY A O 1
ATOM 663 N N . GLY A 1 86 ? -5.134 3.544 -3.663 1.00 94.62 86 GLY A N 1
ATOM 664 C CA . GLY A 1 86 ? -4.904 3.313 -2.242 1.00 94.62 86 GLY A CA 1
ATOM 665 C C . GLY A 1 86 ? -6.121 2.706 -1.562 1.00 94.62 86 GLY A C 1
ATOM 666 O O . GLY A 1 86 ? -6.965 2.082 -2.207 1.00 94.62 86 GLY A O 1
ATOM 667 N N . ILE A 1 87 ? -6.225 2.936 -0.260 1.00 96.12 87 ILE A N 1
ATOM 668 C CA . ILE A 1 87 ? -7.342 2.483 0.566 1.00 96.12 87 ILE A CA 1
ATOM 669 C C . ILE A 1 87 ? -7.967 3.671 1.289 1.00 96.12 87 ILE A C 1
ATOM 671 O O . ILE A 1 87 ? -7.263 4.538 1.797 1.00 96.12 87 ILE A O 1
ATOM 675 N N . ILE A 1 88 ? -9.292 3.706 1.345 1.00 95.62 88 ILE A N 1
ATOM 676 C CA . ILE A 1 88 ? -10.042 4.605 2.220 1.00 95.62 88 ILE A CA 1
ATOM 677 C C . ILE A 1 88 ? -10.837 3.766 3.207 1.00 95.62 88 ILE A C 1
ATOM 679 O O . ILE A 1 88 ? -11.375 2.721 2.846 1.00 95.62 88 ILE A O 1
ATOM 683 N N . GLY A 1 89 ? -10.909 4.195 4.460 1.00 94.25 89 GLY A N 1
ATOM 684 C CA . GLY A 1 89 ? -11.684 3.485 5.463 1.00 94.25 89 GLY A CA 1
ATOM 685 C C . GLY A 1 89 ? -12.135 4.358 6.613 1.00 94.25 89 GLY A C 1
ATOM 686 O O . GLY A 1 89 ? -11.684 5.490 6.778 1.00 94.25 89 GLY A O 1
ATOM 687 N N . VAL A 1 90 ? -13.063 3.808 7.389 1.00 93.88 90 VAL A N 1
ATOM 688 C CA . VAL A 1 90 ? -13.597 4.432 8.596 1.00 93.88 90 VAL A CA 1
ATOM 689 C C . VAL A 1 90 ? -13.154 3.613 9.795 1.00 93.88 90 VAL A C 1
ATOM 691 O O . VAL A 1 90 ? -13.335 2.391 9.824 1.00 93.88 90 VAL A O 1
ATOM 694 N N . ASN A 1 91 ? -12.553 4.285 10.774 1.00 93.06 91 ASN A N 1
ATOM 695 C CA . ASN A 1 91 ? -12.155 3.652 12.026 1.00 93.06 91 ASN A CA 1
ATOM 696 C C . ASN A 1 91 ? -13.228 3.778 13.114 1.00 93.06 91 ASN A C 1
ATOM 698 O O . ASN A 1 91 ? -14.154 4.578 12.998 1.00 93.06 91 ASN A O 1
ATOM 702 N N . GLU A 1 92 ? -13.098 3.016 14.201 1.00 91.88 92 GLU A N 1
ATOM 703 C CA . GLU A 1 92 ? -14.059 3.015 15.322 1.00 91.88 92 GLU A CA 1
ATOM 704 C C . GLU A 1 92 ? -14.222 4.386 16.003 1.00 91.88 92 GLU A C 1
ATOM 706 O O . GLU A 1 92 ? -15.208 4.627 16.698 1.00 91.88 92 GL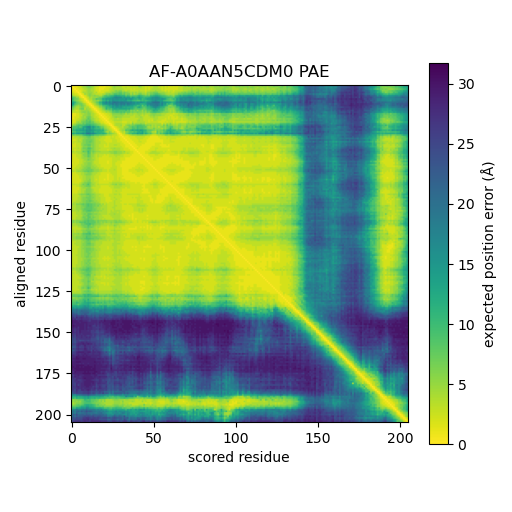U A O 1
ATOM 711 N N . ARG A 1 93 ? -13.291 5.321 15.774 1.00 89.06 93 ARG A N 1
ATOM 712 C CA . ARG A 1 93 ? -13.398 6.719 16.221 1.00 89.06 93 ARG A CA 1
ATOM 713 C C . ARG A 1 93 ? -14.217 7.610 15.280 1.00 89.06 93 ARG A C 1
ATOM 715 O O . ARG A 1 93 ? -14.309 8.811 15.526 1.00 89.06 93 ARG A O 1
ATOM 722 N N . GLY A 1 94 ? -14.789 7.057 14.212 1.00 88.12 94 GLY A N 1
ATOM 723 C CA . GLY A 1 94 ? -15.554 7.795 13.205 1.00 88.12 94 GLY A CA 1
ATOM 724 C C . GLY A 1 94 ? -14.687 8.625 12.255 1.00 88.12 94 GLY A C 1
ATOM 725 O O . GLY A 1 94 ? -15.205 9.505 11.566 1.00 88.12 94 GLY A O 1
ATOM 726 N N . GLN A 1 95 ? -13.373 8.390 12.219 1.00 87.44 95 GLN A N 1
ATOM 727 C CA . GLN A 1 95 ? -12.467 9.095 11.314 1.00 87.44 95 GLN A CA 1
ATOM 728 C C . GLN A 1 95 ? -12.465 8.406 9.955 1.00 87.44 95 GLN A C 1
ATOM 730 O O . GLN A 1 95 ? -12.250 7.196 9.879 1.00 87.44 95 GLN A O 1
ATOM 735 N N . VAL A 1 96 ? -12.656 9.187 8.894 1.00 91.06 96 VAL A N 1
ATOM 736 C CA . VAL A 1 96 ? -12.476 8.735 7.515 1.00 91.06 96 VAL A CA 1
ATOM 737 C C . VAL A 1 96 ? -11.032 9.010 7.115 1.00 91.06 96 VAL A C 1
ATOM 739 O O . VAL A 1 96 ? -10.631 10.169 7.000 1.00 91.06 96 VAL A O 1
ATOM 742 N N . LEU A 1 97 ? -10.254 7.949 6.930 1.00 92.31 97 LEU A N 1
ATOM 743 C CA . LEU A 1 97 ? -8.835 8.011 6.601 1.00 92.31 97 LEU A CA 1
ATOM 744 C C . LEU A 1 97 ? -8.608 7.439 5.204 1.00 92.31 97 LEU A C 1
ATOM 746 O O . LEU A 1 97 ? -8.970 6.291 4.942 1.00 92.31 97 LEU A O 1
ATOM 750 N N . SER A 1 98 ? -7.989 8.220 4.325 1.00 93.06 98 SER A N 1
ATOM 751 C CA . SER A 1 98 ? -7.437 7.732 3.064 1.00 93.06 98 SER A CA 1
ATOM 752 C C . SER A 1 98 ? -5.927 7.542 3.202 1.00 93.06 98 SER A C 1
ATOM 754 O O . SER A 1 98 ? -5.237 8.325 3.857 1.00 93.06 98 SER A O 1
ATOM 756 N N . VAL A 1 99 ? -5.419 6.459 2.619 1.00 94.31 99 VAL A N 1
ATOM 757 C CA . VAL A 1 99 ? -4.002 6.094 2.614 1.00 94.31 99 VAL A CA 1
ATOM 758 C C . VAL A 1 99 ? -3.581 5.807 1.189 1.00 94.31 99 VAL A C 1
ATOM 760 O O . VAL A 1 99 ? -4.113 4.907 0.536 1.00 94.31 99 VAL A O 1
ATOM 763 N N . THR A 1 100 ? -2.602 6.572 0.729 1.00 94.94 100 THR A N 1
ATOM 764 C CA . THR A 1 100 ? -1.975 6.425 -0.585 1.00 94.94 100 THR A CA 1
ATOM 765 C C . THR A 1 100 ? -0.452 6.440 -0.434 1.00 94.94 100 THR A C 1
ATOM 767 O O . THR A 1 100 ? 0.064 6.475 0.686 1.00 94.94 100 THR A O 1
ATOM 770 N N . ILE A 1 101 ? 0.283 6.362 -1.543 1.00 95.19 101 ILE A N 1
ATOM 771 C CA . ILE A 1 101 ? 1.750 6.403 -1.539 1.00 95.19 101 ILE A CA 1
ATOM 772 C C . ILE A 1 101 ? 2.271 7.709 -2.135 1.00 95.19 101 ILE A C 1
ATOM 774 O O . ILE A 1 101 ? 1.742 8.195 -3.133 1.00 95.19 101 ILE A O 1
ATOM 778 N N . ASP A 1 102 ? 3.384 8.199 -1.595 1.00 93.31 102 ASP A N 1
ATOM 779 C CA . ASP A 1 102 ? 4.227 9.163 -2.297 1.00 93.31 102 ASP A CA 1
ATOM 780 C C . ASP A 1 102 ? 5.155 8.387 -3.242 1.00 93.31 102 ASP A C 1
ATOM 782 O O . ASP A 1 102 ? 6.112 7.734 -2.817 1.00 93.31 102 ASP A O 1
ATOM 786 N N . LYS A 1 103 ? 4.842 8.416 -4.540 1.00 95.12 103 LYS A N 1
ATOM 787 C CA . LYS A 1 103 ? 5.528 7.614 -5.566 1.00 95.12 103 LYS A CA 1
ATOM 788 C C . LYS A 1 103 ? 7.022 7.922 -5.653 1.00 95.12 103 LYS A C 1
ATOM 790 O O . LYS A 1 103 ? 7.824 6.999 -5.786 1.00 95.12 103 LYS A O 1
ATOM 795 N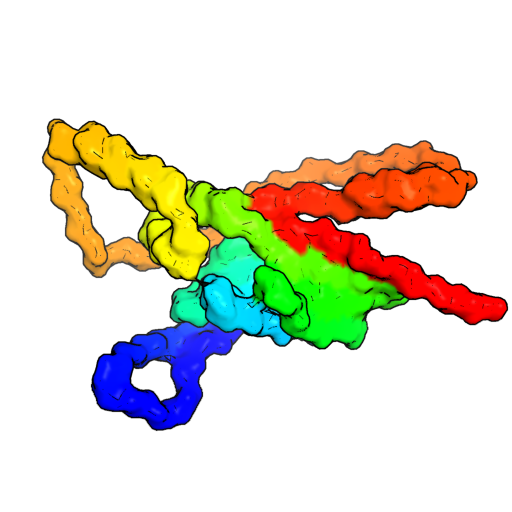 N . GLU A 1 104 ? 7.405 9.194 -5.563 1.00 93.25 104 GLU A N 1
ATOM 796 C CA . GLU A 1 104 ? 8.810 9.593 -5.653 1.00 93.25 104 GLU A CA 1
ATOM 797 C C . GLU A 1 104 ? 9.592 9.159 -4.419 1.00 93.25 104 GLU A C 1
ATOM 799 O O . GLU A 1 104 ? 10.688 8.609 -4.542 1.00 93.25 104 GLU A O 1
ATOM 804 N N . LYS A 1 105 ? 9.040 9.390 -3.221 1.00 93.94 105 LYS A N 1
ATOM 805 C CA . LYS A 1 105 ? 9.691 8.956 -1.980 1.00 93.94 105 LYS A CA 1
ATOM 806 C C . LYS A 1 105 ? 9.784 7.438 -1.911 1.00 93.94 105 LYS A C 1
ATOM 808 O O . LYS A 1 105 ? 10.824 6.925 -1.504 1.00 93.94 105 LYS A O 1
ATOM 813 N N . MET A 1 106 ? 8.753 6.727 -2.367 1.00 94.69 106 MET A N 1
ATOM 814 C CA . MET A 1 106 ? 8.754 5.269 -2.442 1.00 94.69 106 MET A CA 1
ATOM 815 C C . MET A 1 106 ? 9.834 4.752 -3.396 1.00 94.69 106 MET A C 1
ATOM 817 O O . MET A 1 106 ? 10.622 3.893 -3.008 1.00 94.69 106 MET A O 1
ATOM 821 N N . ALA A 1 107 ? 9.926 5.295 -4.615 1.00 94.81 107 ALA A N 1
ATOM 822 C CA . ALA A 1 107 ? 10.956 4.900 -5.575 1.00 94.81 107 ALA A CA 1
ATOM 823 C C . ALA A 1 107 ? 12.370 5.170 -5.032 1.00 94.81 107 ALA A C 1
ATOM 825 O O . ALA A 1 107 ? 13.225 4.289 -5.080 1.00 94.81 107 ALA A O 1
ATOM 826 N N . LYS A 1 108 ? 12.600 6.341 -4.420 1.00 93.44 108 LYS A N 1
ATOM 827 C CA . LYS A 1 108 ? 13.881 6.683 -3.774 1.00 93.44 108 LYS A CA 1
ATOM 828 C C . LYS A 1 108 ? 14.223 5.742 -2.620 1.00 93.44 108 LYS A C 1
ATOM 830 O O . LYS A 1 108 ? 15.371 5.322 -2.507 1.00 93.44 108 LYS A O 1
ATOM 835 N N . HIS A 1 109 ? 13.247 5.404 -1.778 1.00 93.06 109 HIS A N 1
ATOM 836 C CA . HIS A 1 109 ? 13.439 4.460 -0.680 1.00 93.06 109 HIS A CA 1
ATOM 837 C C . HIS A 1 109 ? 13.798 3.068 -1.199 1.00 93.06 109 HIS A C 1
ATOM 839 O O . HIS A 1 109 ? 14.787 2.483 -0.761 1.00 93.06 109 HIS A O 1
ATOM 845 N N . MET A 1 110 ? 13.052 2.575 -2.189 1.00 94.31 110 MET A N 1
ATOM 846 C CA . MET A 1 110 ? 13.338 1.286 -2.807 1.00 94.31 110 MET A CA 1
ATOM 847 C C . MET A 1 110 ? 14.685 1.273 -3.513 1.00 94.31 110 MET A C 1
ATOM 849 O O . MET A 1 110 ? 15.331 0.238 -3.528 1.00 94.31 110 MET A O 1
ATOM 853 N N . ASN A 1 111 ? 15.170 2.399 -4.033 1.00 94.06 111 ASN A N 1
ATOM 854 C CA . ASN A 1 111 ? 16.480 2.440 -4.677 1.00 94.06 111 ASN A CA 1
ATOM 855 C C . ASN A 1 111 ? 17.634 2.126 -3.717 1.00 94.06 111 ASN A C 1
ATOM 857 O O . ASN A 1 111 ? 18.689 1.681 -4.146 1.00 94.06 111 ASN A O 1
ATOM 861 N N . GLN A 1 112 ? 17.443 2.341 -2.414 1.00 91.50 112 GLN A N 1
ATOM 862 C CA . GLN A 1 112 ? 18.462 2.045 -1.405 1.00 91.50 112 GLN A CA 1
ATOM 863 C C . GLN A 1 112 ? 18.552 0.549 -1.085 1.00 91.50 112 GLN A C 1
ATOM 865 O O . GLN A 1 112 ? 19.602 0.078 -0.656 1.00 91.50 112 GLN A O 1
ATOM 870 N N . THR A 1 113 ? 17.458 -0.196 -1.256 1.00 90.06 113 THR A N 1
ATOM 871 C CA . THR A 1 113 ? 17.342 -1.599 -0.824 1.00 90.06 113 THR A CA 1
ATOM 872 C C . THR A 1 113 ? 17.182 -2.576 -1.988 1.00 90.06 113 THR A C 1
ATOM 874 O O . THR A 1 113 ? 17.635 -3.714 -1.905 1.00 90.06 113 THR A O 1
ATOM 877 N N . ASN A 1 114 ? 16.546 -2.143 -3.075 1.00 92.44 114 ASN A N 1
ATOM 878 C CA . ASN A 1 114 ? 16.288 -2.893 -4.298 1.00 92.44 114 ASN A CA 1
ATOM 879 C C . ASN A 1 114 ? 16.187 -1.938 -5.518 1.00 92.44 114 ASN A C 1
ATOM 881 O O . ASN A 1 114 ? 15.077 -1.606 -5.958 1.00 92.44 114 ASN A O 1
ATOM 885 N N . PRO A 1 115 ? 17.334 -1.505 -6.085 1.00 92.38 115 PRO A N 1
ATOM 886 C CA . PRO A 1 115 ? 17.385 -0.620 -7.256 1.00 92.38 115 PRO A CA 1
ATOM 887 C C . PRO A 1 115 ? 16.601 -1.141 -8.463 1.00 92.38 115 PRO A C 1
ATOM 889 O O . PRO A 1 115 ? 15.926 -0.380 -9.155 1.00 92.38 115 PRO A O 1
ATOM 892 N N . TRP A 1 116 ? 16.625 -2.459 -8.687 1.00 91.56 116 TRP A N 1
ATOM 893 C CA . TRP A 1 116 ? 15.896 -3.084 -9.787 1.00 91.56 116 TRP A CA 1
ATOM 894 C C . TRP A 1 116 ? 14.385 -2.856 -9.664 1.00 91.56 116 TRP A C 1
ATOM 896 O O . TRP A 1 116 ? 13.742 -2.383 -10.604 1.00 91.56 116 TRP A O 1
ATOM 906 N N . LEU A 1 117 ? 13.812 -3.117 -8.483 1.00 93.75 117 LEU A N 1
ATOM 907 C CA . LEU A 1 117 ? 12.395 -2.856 -8.236 1.00 93.75 117 LEU A CA 1
ATOM 908 C C . LEU A 1 117 ? 12.087 -1.354 -8.300 1.00 93.75 117 LEU A C 1
ATOM 910 O O . LEU A 1 117 ? 11.066 -0.980 -8.872 1.00 93.75 117 LEU A O 1
ATOM 914 N N . ALA A 1 118 ? 12.971 -0.494 -7.786 1.00 94.62 118 ALA A N 1
ATOM 915 C CA . ALA A 1 118 ? 12.812 0.958 -7.867 1.00 94.62 118 ALA A CA 1
ATOM 916 C C . ALA A 1 118 ? 12.697 1.453 -9.317 1.00 94.62 11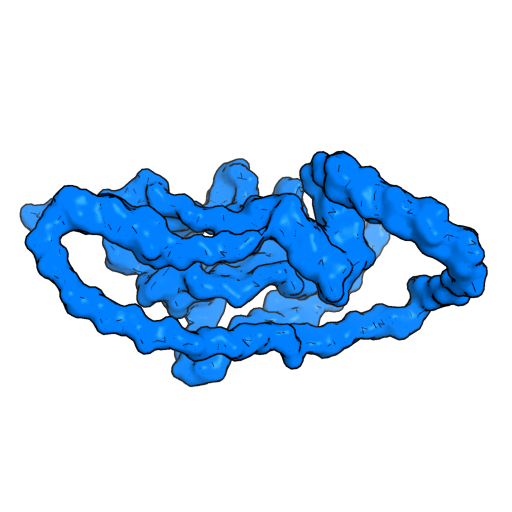8 ALA A C 1
ATOM 918 O O . ALA A 1 118 ? 11.773 2.204 -9.633 1.00 94.62 118 ALA A O 1
ATOM 919 N N . GLY A 1 119 ? 13.567 0.976 -10.213 1.00 93.88 119 GLY A N 1
ATOM 920 C CA . GLY A 1 119 ? 13.511 1.287 -11.641 1.00 93.88 119 GLY A CA 1
ATOM 921 C C . GLY A 1 119 ? 12.212 0.812 -12.302 1.00 93.88 119 GLY A C 1
ATOM 922 O O . GLY A 1 119 ? 11.598 1.559 -13.070 1.00 93.88 119 GLY A O 1
ATOM 923 N N . ARG A 1 120 ? 11.728 -0.395 -11.968 1.00 94.06 120 ARG A N 1
ATOM 924 C CA . ARG A 1 120 ? 10.430 -0.885 -12.471 1.00 94.06 120 ARG A CA 1
ATOM 925 C C . ARG A 1 120 ? 9.262 -0.027 -11.997 1.00 94.06 120 ARG A C 1
ATOM 927 O O . ARG A 1 120 ? 8.407 0.327 -12.806 1.00 94.06 120 ARG A O 1
ATOM 934 N N . LEU A 1 121 ? 9.221 0.303 -10.706 1.00 94.94 121 LEU A N 1
ATOM 935 C CA . LEU A 1 121 ? 8.173 1.144 -10.126 1.00 94.94 121 LEU A CA 1
ATOM 936 C C . LEU A 1 121 ? 8.190 2.542 -10.753 1.00 94.94 121 LEU A C 1
ATOM 938 O O . LEU A 1 121 ? 7.142 3.042 -11.149 1.00 94.94 121 LEU A O 1
ATOM 942 N N . ALA A 1 122 ? 9.373 3.134 -10.929 1.00 95.56 122 ALA A N 1
ATOM 943 C CA . ALA A 1 122 ? 9.532 4.437 -11.562 1.00 95.56 122 ALA A CA 1
ATOM 944 C C . ALA A 1 122 ? 8.995 4.462 -12.998 1.00 95.56 122 ALA A C 1
ATOM 946 O O . ALA A 1 122 ? 8.245 5.369 -13.345 1.00 95.56 122 ALA A O 1
ATOM 947 N N . ARG A 1 123 ? 9.304 3.440 -13.808 1.00 94.06 123 ARG A N 1
ATOM 948 C CA . ARG A 1 123 ? 8.755 3.296 -15.168 1.00 94.06 123 ARG A CA 1
ATOM 949 C C . ARG A 1 123 ? 7.243 3.084 -15.151 1.00 94.06 123 ARG A C 1
ATOM 951 O O . ARG A 1 123 ? 6.531 3.727 -15.912 1.00 94.06 123 ARG A O 1
ATOM 958 N N . ARG A 1 124 ? 6.740 2.227 -14.255 1.00 94.56 124 ARG A N 1
ATOM 959 C CA . ARG A 1 124 ? 5.298 1.960 -14.103 1.00 94.56 124 ARG A CA 1
ATOM 960 C C . ARG A 1 124 ? 4.516 3.220 -13.718 1.00 94.56 124 ARG A C 1
ATOM 962 O O . ARG A 1 124 ? 3.354 3.362 -14.084 1.00 94.56 124 ARG A O 1
ATOM 969 N N . TRP A 1 125 ? 5.136 4.112 -12.955 1.00 95.62 125 TRP A N 1
ATOM 970 C CA . TRP A 1 125 ? 4.521 5.331 -12.437 1.00 95.62 125 TRP A CA 1
ATOM 971 C C . TRP A 1 125 ? 4.880 6.601 -13.212 1.00 95.62 125 TRP A C 1
ATOM 973 O O . TRP A 1 125 ? 4.452 7.676 -12.792 1.00 95.62 125 TRP A O 1
ATOM 983 N N . ASP A 1 126 ? 5.628 6.467 -14.309 1.00 95.19 126 ASP A N 1
ATOM 984 C CA . ASP A 1 126 ? 6.094 7.558 -15.170 1.00 95.19 126 ASP A CA 1
ATOM 985 C C . ASP A 1 126 ? 6.897 8.647 -14.423 1.00 95.19 126 ASP A C 1
ATOM 987 O O . ASP A 1 126 ? 6.696 9.851 -14.579 1.00 95.19 126 ASP A O 1
ATOM 991 N N . LEU A 1 127 ? 7.825 8.222 -13.557 1.00 95.06 127 LEU A N 1
ATOM 992 C CA . LEU A 1 127 ? 8.692 9.115 -12.778 1.00 95.06 127 LEU A CA 1
ATOM 993 C C . LEU A 1 127 ? 9.937 9.532 -13.578 1.00 95.06 127 LEU A C 1
ATOM 995 O O . LEU A 1 127 ? 11.062 9.167 -13.236 1.00 95.06 127 LEU A O 1
ATOM 999 N N . SER A 1 128 ? 9.740 10.299 -14.651 1.00 89.75 128 SER A N 1
ATOM 1000 C CA . SER A 1 128 ? 10.795 10.689 -15.605 1.00 89.75 128 SER A CA 1
ATOM 1001 C C . SER A 1 128 ? 12.022 11.358 -14.967 1.00 89.75 128 SER A C 1
ATOM 1003 O O . SER A 1 128 ? 13.155 11.048 -15.331 1.00 89.75 128 SER A O 1
ATOM 1005 N N . THR A 1 129 ? 11.822 12.225 -13.972 1.00 87.62 129 THR A N 1
ATOM 1006 C CA . THR A 1 129 ? 12.913 12.895 -13.241 1.00 87.62 129 THR A CA 1
ATOM 1007 C C . THR A 1 129 ? 13.778 11.910 -12.460 1.00 87.62 129 THR A C 1
ATOM 1009 O O . THR A 1 129 ? 14.999 12.046 -12.431 1.00 87.62 129 THR A O 1
ATOM 1012 N N . PHE A 1 130 ? 13.153 10.901 -11.854 1.00 88.94 130 PHE A N 1
ATOM 1013 C CA . PHE A 1 130 ? 13.853 9.849 -11.131 1.00 88.94 130 PHE A CA 1
ATOM 1014 C C . PHE A 1 130 ? 14.581 8.909 -12.095 1.00 88.94 130 PHE A C 1
ATOM 1016 O O . PHE A 1 130 ? 15.737 8.582 -11.852 1.00 88.94 130 PHE A O 1
ATOM 1023 N N . ILE A 1 131 ? 13.950 8.537 -13.214 1.00 87.31 131 ILE A N 1
ATOM 1024 C CA . ILE A 1 131 ? 14.580 7.703 -14.250 1.00 87.31 131 ILE A CA 1
ATOM 1025 C C . ILE A 1 131 ? 15.855 8.374 -14.770 1.00 87.31 131 ILE A C 1
ATOM 1027 O O . ILE A 1 131 ? 16.907 7.748 -14.749 1.00 87.31 131 ILE A O 1
ATOM 1031 N N . ARG A 1 132 ? 15.802 9.670 -15.106 1.00 85.88 132 ARG A N 1
ATOM 1032 C CA . ARG A 1 132 ? 16.995 10.405 -15.554 1.00 85.88 132 ARG A CA 1
ATOM 1033 C C . ARG A 1 132 ? 18.110 10.413 -14.505 1.00 85.88 132 ARG A C 1
ATOM 1035 O O . ARG A 1 132 ? 19.276 10.296 -14.853 1.00 85.88 132 ARG A O 1
ATOM 1042 N N . SER A 1 133 ? 17.757 10.515 -13.221 1.00 84.62 133 SER A N 1
ATOM 1043 C CA . SER A 1 133 ? 18.753 10.465 -12.143 1.00 84.62 133 SER A CA 1
ATOM 1044 C C . SER A 1 133 ? 19.403 9.091 -11.962 1.00 84.62 133 SER A C 1
ATOM 1046 O O . SER A 1 133 ? 20.476 9.021 -11.376 1.00 84.62 133 SER A O 1
ATOM 1048 N N . LEU A 1 134 ? 18.769 8.010 -12.436 1.00 80.12 134 LEU A N 1
ATOM 1049 C CA . LEU A 1 134 ? 19.395 6.688 -12.476 1.00 80.12 134 LEU A CA 1
ATOM 1050 C C . LEU A 1 134 ? 20.398 6.606 -13.634 1.00 80.12 134 LEU A C 1
ATOM 1052 O O . LEU A 1 134 ? 21.526 6.179 -13.413 1.00 80.12 134 LEU A O 1
ATOM 1056 N N . ASP A 1 135 ? 20.019 7.088 -14.822 1.00 76.25 135 ASP A N 1
ATOM 1057 C CA . ASP A 1 135 ? 20.873 7.047 -16.019 1.00 76.25 135 ASP A CA 1
ATOM 1058 C C . ASP A 1 135 ? 22.159 7.889 -15.840 1.00 76.25 135 ASP A C 1
ATOM 1060 O O . ASP A 1 135 ? 23.251 7.447 -16.186 1.00 76.25 135 ASP A O 1
ATOM 1064 N N . GLU A 1 136 ? 22.059 9.066 -15.205 1.00 73.06 136 GLU A N 1
ATOM 1065 C CA . GLU A 1 136 ? 23.217 9.926 -14.889 1.00 73.06 136 GLU A CA 1
ATOM 1066 C C . GLU A 1 136 ? 24.249 9.237 -13.965 1.00 73.06 136 GLU A C 1
ATOM 1068 O O . GLU A 1 136 ? 25.438 9.559 -14.014 1.00 73.06 136 GLU A O 1
ATOM 1073 N N . ILE A 1 137 ? 23.820 8.292 -13.117 1.00 65.69 137 ILE A N 1
ATOM 1074 C CA . ILE A 1 137 ? 24.718 7.515 -12.246 1.00 65.69 137 ILE A CA 1
ATOM 1075 C C . ILE A 1 137 ? 25.447 6.432 -13.054 1.00 65.69 137 ILE A C 1
ATOM 1077 O O . ILE A 1 137 ? 26.647 6.229 -12.849 1.00 65.69 137 ILE A O 1
ATOM 1081 N N . ASP A 1 138 ? 24.751 5.770 -13.980 1.00 59.97 138 ASP A N 1
ATOM 1082 C CA . ASP A 1 138 ? 25.312 4.687 -14.797 1.00 59.97 138 ASP A CA 1
ATOM 1083 C C . ASP A 1 138 ? 26.339 5.204 -15.824 1.00 59.97 138 ASP A C 1
ATOM 1085 O O . ASP A 1 138 ? 27.395 4.586 -16.010 1.00 59.97 138 ASP A O 1
ATOM 1089 N N . ASP A 1 139 ? 26.108 6.382 -16.415 1.00 58.41 139 ASP A N 1
ATOM 1090 C CA . ASP A 1 139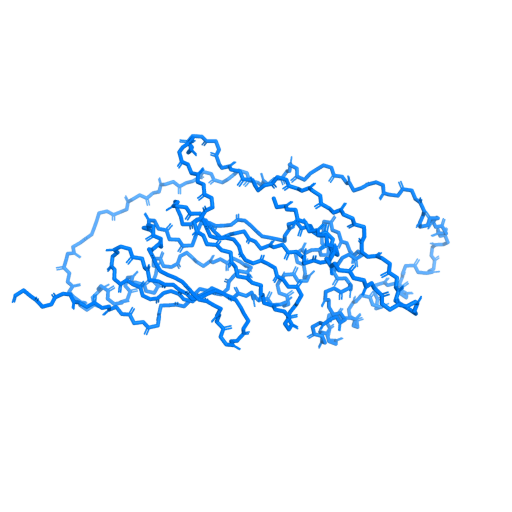 ? 27.066 7.030 -17.325 1.00 58.41 139 ASP A CA 1
ATOM 1091 C C . ASP A 1 139 ? 28.370 7.437 -16.606 1.00 58.41 139 ASP A C 1
ATOM 1093 O O . ASP A 1 139 ? 29.452 7.396 -17.194 1.00 58.41 139 ASP A O 1
ATOM 1097 N N . GLY A 1 140 ? 28.301 7.775 -15.312 1.00 53.22 140 GLY A N 1
ATOM 1098 C CA . GLY A 1 140 ? 29.476 8.073 -14.483 1.00 53.22 140 GLY A CA 1
ATOM 1099 C C . GLY A 1 140 ? 30.219 6.832 -13.968 1.00 53.22 140 GLY A C 1
ATOM 1100 O O . GLY A 1 140 ? 31.416 6.905 -13.686 1.00 53.22 140 GLY A O 1
ATOM 1101 N N . ALA A 1 141 ? 29.537 5.689 -13.844 1.00 52.03 141 ALA A N 1
ATOM 1102 C CA . ALA A 1 141 ? 30.122 4.425 -13.386 1.00 52.03 141 ALA A CA 1
ATOM 1103 C C . ALA A 1 141 ? 30.790 3.614 -14.515 1.00 52.03 141 ALA A C 1
ATOM 1105 O O . ALA A 1 141 ? 31.671 2.788 -14.246 1.00 52.03 141 ALA A O 1
ATOM 1106 N N . SER A 1 142 ? 30.414 3.880 -15.771 1.00 48.84 142 SER A N 1
ATOM 1107 C CA . SER A 1 142 ? 30.883 3.162 -16.965 1.00 48.84 142 SER A CA 1
ATOM 1108 C C . SER A 1 142 ? 32.361 3.400 -17.333 1.00 48.84 142 SER A C 1
ATOM 1110 O O . SER A 1 142 ? 32.886 2.691 -18.188 1.00 48.84 142 SER A O 1
ATOM 1112 N N . ASP A 1 143 ? 33.073 4.308 -16.652 1.00 50.75 143 ASP A N 1
ATOM 1113 C CA . ASP A 1 143 ? 34.543 4.449 -16.757 1.00 50.75 143 ASP A CA 1
ATOM 1114 C C . ASP A 1 143 ? 35.314 3.455 -15.853 1.00 50.75 143 ASP A C 1
ATOM 1116 O O . ASP A 1 143 ? 36.541 3.375 -15.869 1.00 50.75 143 ASP A O 1
ATOM 1120 N N . SER A 1 144 ? 34.607 2.636 -15.062 1.00 47.53 144 SER A N 1
ATOM 1121 C CA . SER A 1 144 ? 35.208 1.569 -14.255 1.00 47.53 144 SER A CA 1
ATOM 1122 C C . SER A 1 144 ? 34.616 0.211 -14.627 1.00 47.53 144 SER A C 1
ATOM 1124 O O . SER A 1 144 ? 33.605 -0.220 -14.080 1.00 47.53 144 SER A O 1
ATOM 1126 N N . GLY A 1 145 ? 35.256 -0.467 -15.584 1.00 44.16 145 GLY A N 1
ATOM 1127 C CA . GLY A 1 145 ? 34.838 -1.770 -16.106 1.00 44.16 145 GLY A CA 1
ATOM 1128 C C . GLY A 1 145 ? 34.520 -2.789 -15.008 1.00 44.16 145 GLY A C 1
ATOM 1129 O O . GLY A 1 145 ? 35.416 -3.402 -14.425 1.00 44.16 145 GLY A O 1
ATOM 1130 N N . ARG A 1 146 ? 33.227 -2.976 -14.738 1.00 45.22 146 ARG A N 1
ATOM 1131 C CA . ARG A 1 146 ? 32.679 -4.078 -13.946 1.00 45.22 146 ARG A CA 1
ATOM 1132 C C . ARG A 1 146 ? 31.399 -4.565 -14.611 1.00 45.22 146 ARG A C 1
ATOM 1134 O O . ARG A 1 146 ? 30.298 -4.173 -14.241 1.00 45.22 146 ARG A O 1
ATOM 1141 N N . GLU A 1 147 ? 31.564 -5.452 -15.585 1.00 41.09 147 GLU A N 1
ATOM 1142 C CA . GLU A 1 147 ? 30.506 -6.389 -15.955 1.00 41.09 147 GLU A CA 1
ATOM 1143 C C . GLU A 1 147 ? 30.183 -7.235 -14.716 1.00 41.09 147 GLU A C 1
ATOM 1145 O O . GLU A 1 147 ? 31.060 -7.900 -14.162 1.00 41.09 147 GLU A O 1
ATOM 1150 N N . SER A 1 148 ? 28.942 -7.178 -14.233 1.00 41.88 148 SER A N 1
ATOM 1151 C CA . SER A 1 148 ? 28.460 -8.124 -13.229 1.00 41.88 148 SER A CA 1
ATOM 1152 C C . SER A 1 148 ? 27.179 -8.780 -13.726 1.00 41.88 148 SER A C 1
ATOM 1154 O O . SER A 1 148 ? 26.179 -8.122 -14.011 1.00 41.88 148 SER A O 1
ATOM 1156 N N . ASP A 1 149 ? 27.267 -10.100 -13.878 1.00 36.31 149 ASP A N 1
ATOM 1157 C CA . ASP A 1 149 ? 26.226 -10.989 -14.375 1.00 36.31 149 ASP A CA 1
ATOM 1158 C C . ASP A 1 149 ? 24.938 -10.873 -13.549 1.00 36.31 149 ASP A C 1
ATOM 1160 O O . ASP A 1 149 ? 24.860 -11.283 -12.389 1.00 36.31 149 ASP A O 1
ATOM 1164 N N . ALA A 1 150 ? 23.883 -10.360 -14.181 1.00 39.72 150 ALA A N 1
ATOM 1165 C CA . ALA A 1 150 ? 22.568 -10.122 -13.588 1.00 39.72 150 ALA A CA 1
ATOM 1166 C C . ALA A 1 150 ? 21.718 -11.401 -13.389 1.00 39.72 150 ALA A C 1
ATOM 1168 O O . ALA A 1 150 ? 20.507 -11.374 -13.599 1.00 39.72 150 ALA A O 1
ATOM 1169 N N . SER A 1 151 ? 22.316 -12.537 -13.003 1.00 34.16 151 SER A N 1
ATOM 1170 C CA . SER A 1 151 ? 21.604 -13.830 -12.951 1.00 34.16 151 SER A CA 1
ATOM 1171 C C . SER A 1 151 ? 21.615 -14.586 -11.615 1.00 34.16 151 SER A C 1
ATOM 1173 O O . SER A 1 151 ? 21.051 -15.676 -11.556 1.00 34.16 151 SER A O 1
ATOM 1175 N N . SER A 1 152 ? 22.154 -14.044 -10.512 1.00 39.06 152 SER A N 1
ATOM 1176 C CA . SER A 1 152 ? 22.195 -14.805 -9.240 1.00 39.06 152 SER A CA 1
ATOM 1177 C C . SER A 1 152 ? 21.863 -14.051 -7.949 1.00 39.06 152 SER A C 1
ATOM 1179 O O . SER A 1 152 ? 22.053 -14.594 -6.859 1.00 39.06 152 SER A O 1
ATOM 1181 N N . ILE A 1 153 ? 21.297 -12.843 -8.016 1.00 36.94 153 ILE A N 1
ATOM 1182 C CA . ILE A 1 153 ? 20.923 -12.116 -6.795 1.00 36.94 153 ILE A CA 1
ATOM 1183 C C . ILE A 1 153 ? 19.591 -12.665 -6.264 1.00 36.94 153 ILE A C 1
ATOM 1185 O O . ILE A 1 153 ? 18.511 -12.163 -6.573 1.00 36.94 153 ILE A O 1
ATOM 1189 N N . ALA A 1 154 ? 19.670 -13.720 -5.450 1.00 33.34 154 ALA A N 1
ATOM 1190 C CA . ALA A 1 154 ? 18.597 -14.065 -4.528 1.00 33.34 154 ALA A CA 1
ATOM 1191 C C . ALA A 1 154 ? 18.309 -12.838 -3.637 1.00 33.34 154 ALA A C 1
ATOM 1193 O O . ALA A 1 154 ? 19.258 -12.219 -3.142 1.00 33.34 154 ALA A O 1
ATOM 1194 N N . PRO A 1 155 ? 17.038 -12.447 -3.433 1.00 35.25 155 PRO A N 1
ATOM 1195 C CA . PRO A 1 155 ? 16.728 -11.259 -2.654 1.00 35.25 155 PRO A CA 1
ATOM 1196 C C . PRO A 1 155 ? 17.233 -11.435 -1.212 1.00 35.25 155 PRO A C 1
ATOM 1198 O O . PRO A 1 155 ? 16.980 -12.480 -0.603 1.00 35.25 155 PRO A O 1
ATOM 1201 N N . PRO A 1 156 ? 17.938 -10.443 -0.638 1.00 33.47 156 PRO A N 1
ATOM 1202 C CA . PRO A 1 156 ? 18.314 -10.489 0.766 1.00 33.47 156 PRO A CA 1
ATOM 1203 C C . PRO A 1 156 ? 17.055 -10.545 1.646 1.00 33.47 156 PRO A C 1
ATOM 1205 O O . PRO A 1 156 ? 16.053 -9.882 1.375 1.00 33.47 156 PRO A O 1
ATOM 1208 N N . SER A 1 157 ? 17.116 -11.360 2.703 1.00 36.69 157 SER A N 1
ATOM 1209 C CA . SER A 1 157 ? 16.045 -11.519 3.695 1.00 36.69 157 SER A CA 1
ATOM 1210 C C . SER A 1 157 ? 15.594 -10.154 4.255 1.00 36.69 157 SER A C 1
ATOM 1212 O O . SER A 1 157 ? 16.446 -9.350 4.641 1.00 36.69 157 SER A O 1
ATOM 1214 N N . PRO A 1 158 ? 14.278 -9.872 4.334 1.00 35.91 158 PRO A N 1
ATOM 1215 C CA . PRO A 1 158 ? 13.737 -8.513 4.471 1.00 35.91 158 PRO A CA 1
ATOM 1216 C C . PRO A 1 158 ? 13.816 -7.912 5.887 1.00 35.91 158 PRO A C 1
ATOM 1218 O O . PRO A 1 158 ? 13.279 -6.832 6.135 1.00 35.91 158 PRO A O 1
ATOM 1221 N N . TYR A 1 159 ? 14.466 -8.573 6.845 1.00 37.09 159 TYR A N 1
ATOM 1222 C CA . TYR A 1 159 ? 14.441 -8.147 8.245 1.00 37.09 159 TYR A CA 1
ATOM 1223 C C . TYR A 1 159 ? 15.672 -7.334 8.642 1.00 37.09 159 TYR A C 1
ATOM 1225 O O . TYR A 1 159 ? 16.534 -7.813 9.368 1.00 37.09 159 TYR A O 1
ATOM 1233 N N . ASN A 1 160 ? 15.705 -6.069 8.220 1.00 35.53 160 ASN A N 1
ATOM 1234 C CA . ASN A 1 160 ? 16.488 -5.011 8.870 1.00 35.53 160 ASN A CA 1
ATOM 1235 C C . ASN A 1 160 ? 15.734 -3.671 8.801 1.00 35.53 160 ASN A C 1
ATOM 1237 O O . ASN A 1 160 ? 16.178 -2.706 8.184 1.00 35.53 160 ASN A O 1
ATOM 1241 N N . LEU A 1 161 ? 14.561 -3.606 9.440 1.00 41.38 161 LEU A N 1
ATOM 1242 C CA . LEU A 1 161 ? 13.895 -2.329 9.712 1.00 41.38 161 LEU A CA 1
ATOM 1243 C C . LEU A 1 161 ? 14.525 -1.677 10.961 1.00 41.38 161 LEU A C 1
ATOM 1245 O O . LEU A 1 161 ? 14.690 -2.354 11.983 1.00 41.38 161 LEU A O 1
ATOM 1249 N N . PRO A 1 162 ? 14.866 -0.375 10.930 1.00 31.75 162 PRO A N 1
ATOM 1250 C CA . PRO A 1 162 ? 15.458 0.307 12.074 1.00 31.75 162 PRO A CA 1
ATOM 1251 C C . PRO A 1 162 ? 14.461 0.395 13.239 1.00 31.75 162 PRO A C 1
ATOM 1253 O O . PRO A 1 162 ? 13.380 0.975 13.123 1.00 31.75 162 PRO A O 1
ATOM 1256 N N . ARG A 1 163 ? 14.843 -0.152 14.400 1.00 35.19 163 ARG A N 1
ATOM 1257 C CA . ARG A 1 163 ? 14.106 0.016 15.662 1.00 35.19 163 ARG A CA 1
ATOM 1258 C C . ARG A 1 163 ? 14.182 1.479 16.095 1.00 35.19 163 ARG A C 1
ATOM 1260 O O . ARG A 1 163 ? 15.266 1.964 16.408 1.00 35.19 163 ARG A O 1
ATOM 1267 N N . ARG A 1 164 ? 13.045 2.173 16.180 1.00 37.03 164 ARG A N 1
ATOM 1268 C CA . ARG A 1 164 ? 12.984 3.512 16.786 1.00 37.03 164 ARG A CA 1
ATOM 1269 C C . ARG A 1 164 ? 12.030 3.519 17.978 1.00 37.03 164 ARG A C 1
ATOM 1271 O O . ARG A 1 164 ? 10.816 3.594 17.821 1.00 37.03 164 ARG A O 1
ATOM 1278 N N . ASN A 1 165 ? 12.612 3.454 19.173 1.00 36.84 165 ASN A N 1
ATOM 1279 C CA . ASN A 1 165 ? 11.948 3.795 20.427 1.00 36.84 165 ASN A CA 1
ATOM 1280 C C . ASN A 1 165 ? 11.965 5.317 20.573 1.00 36.84 165 ASN A C 1
ATOM 1282 O O . ASN A 1 165 ? 13.040 5.889 20.468 1.00 36.84 165 ASN A O 1
ATOM 1286 N N . HIS A 1 166 ? 10.815 5.950 20.821 1.00 34.91 166 HIS A N 1
ATOM 1287 C CA . HIS A 1 166 ? 10.675 7.119 21.702 1.00 34.91 166 HIS A CA 1
ATOM 1288 C C . HIS A 1 166 ? 9.185 7.452 21.870 1.00 34.91 166 HIS A C 1
ATOM 1290 O O . HIS A 1 166 ? 8.550 8.030 20.991 1.00 34.91 166 HIS A O 1
ATOM 1296 N N . LEU A 1 167 ? 8.630 7.071 23.023 1.00 30.98 167 LEU A N 1
ATOM 1297 C CA . LEU A 1 167 ? 7.383 7.610 23.559 1.00 30.98 167 LEU A CA 1
ATOM 1298 C C . LEU A 1 167 ? 7.765 8.773 24.479 1.00 30.98 167 LEU A C 1
ATOM 1300 O O . LEU A 1 167 ? 8.337 8.551 25.542 1.00 30.98 167 LEU A O 1
ATOM 1304 N N . ALA A 1 168 ? 7.462 10.001 24.072 1.00 28.56 168 ALA A N 1
ATOM 1305 C CA . ALA A 1 168 ? 7.422 11.146 24.971 1.00 28.56 168 ALA A CA 1
ATOM 1306 C C . ALA A 1 168 ? 6.000 11.710 24.920 1.00 28.56 168 ALA A C 1
ATOM 1308 O O . ALA A 1 168 ? 5.549 12.179 23.878 1.00 28.56 168 ALA A O 1
ATOM 1309 N N . ASN A 1 169 ? 5.288 11.599 26.039 1.00 30.14 169 ASN A N 1
ATOM 1310 C CA . ASN A 1 169 ? 3.939 12.124 26.224 1.00 30.14 169 ASN A CA 1
ATOM 1311 C C . ASN A 1 169 ? 4.047 13.493 26.897 1.00 30.14 169 ASN A C 1
ATOM 1313 O O . ASN A 1 169 ? 4.532 13.543 28.030 1.00 30.14 169 ASN A O 1
ATOM 1317 N N . PRO A 1 170 ? 3.580 14.590 26.284 1.00 34.03 170 PRO A N 1
ATOM 1318 C CA . PRO A 1 170 ? 3.440 15.827 27.017 1.00 34.03 170 PRO A CA 1
ATOM 1319 C C . PRO A 1 170 ? 1.954 16.098 27.309 1.00 34.03 170 PRO A C 1
ATOM 1321 O O . PRO A 1 170 ? 1.095 16.112 26.426 1.00 34.03 170 PRO A O 1
ATOM 1324 N N . SER A 1 171 ? 1.647 16.273 28.590 1.00 40.44 171 SER A N 1
ATOM 1325 C CA . SER A 1 171 ? 0.309 16.549 29.118 1.00 40.44 171 SER A CA 1
ATOM 1326 C C . SER A 1 171 ? -0.187 17.922 28.659 1.00 40.44 171 SER A C 1
ATOM 1328 O O . SER A 1 171 ? 0.444 18.914 29.011 1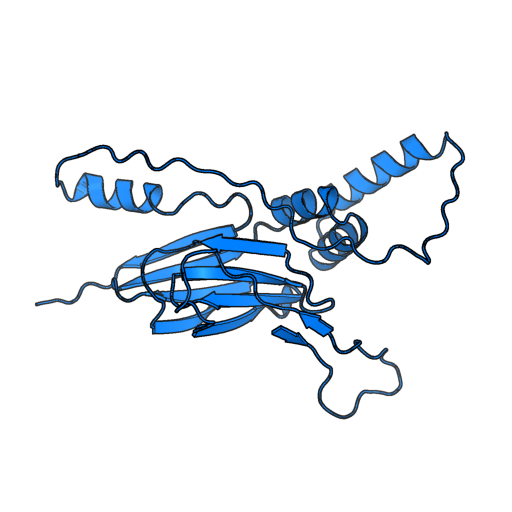.00 40.44 171 SER A O 1
ATOM 1330 N N . PHE A 1 172 ? -1.325 18.033 27.950 1.00 40.38 172 PHE A N 1
ATOM 1331 C CA . PHE A 1 172 ? -1.866 19.352 27.575 1.00 40.38 172 PHE A CA 1
ATOM 1332 C C . PHE A 1 172 ? -3.399 19.457 27.467 1.00 40.38 172 PHE A C 1
ATOM 1334 O O . PHE A 1 172 ? -4.087 18.557 26.998 1.00 40.38 172 PHE A O 1
ATOM 1341 N N . ARG A 1 173 ? -3.887 20.648 27.856 1.00 42.31 173 ARG A N 1
ATOM 1342 C CA . ARG A 1 173 ? -5.283 21.101 28.043 1.00 42.31 173 ARG A CA 1
ATOM 1343 C C . ARG A 1 173 ? -6.241 20.926 26.846 1.00 42.31 173 ARG A C 1
ATOM 1345 O O . ARG A 1 173 ? -5.851 21.070 25.680 1.00 42.31 173 ARG A O 1
ATOM 1352 N N . ASN A 1 174 ? -7.516 20.722 27.202 1.00 38.72 174 ASN A N 1
ATOM 1353 C CA . ASN A 1 174 ? -8.704 20.554 26.353 1.00 38.72 174 ASN A CA 1
ATOM 1354 C C . ASN A 1 174 ? -9.271 21.897 25.846 1.00 38.72 174 ASN A C 1
ATOM 1356 O O . ASN A 1 174 ? -9.997 22.564 26.575 1.00 38.72 174 ASN A O 1
ATOM 1360 N N . ASP A 1 175 ? -8.999 22.261 24.589 1.00 42.59 175 ASP A N 1
ATOM 1361 C CA . ASP A 1 175 ? -9.721 23.317 23.853 1.00 42.59 175 ASP A CA 1
ATOM 1362 C C . ASP A 1 175 ? -10.070 22.801 22.434 1.00 42.59 175 ASP A C 1
ATOM 1364 O O . ASP A 1 175 ? -9.194 22.224 21.770 1.00 42.59 175 ASP A O 1
ATOM 1368 N N . PRO A 1 176 ? -11.326 22.957 21.958 1.00 45.00 176 PRO A N 1
ATOM 1369 C CA . PRO A 1 176 ? -11.784 22.530 20.633 1.00 45.00 176 PRO A CA 1
ATOM 1370 C C . PRO A 1 176 ? -11.017 23.115 19.430 1.00 45.00 176 PRO A C 1
ATOM 1372 O O . PRO A 1 176 ? -10.819 22.383 18.457 1.00 45.00 176 PRO A O 1
ATOM 1375 N N . LYS A 1 177 ? -10.522 24.364 19.460 1.00 40.97 177 LYS A N 1
ATOM 1376 C CA . LYS A 1 177 ? -9.748 24.934 18.324 1.00 40.97 177 LYS A CA 1
ATOM 1377 C C . LYS A 1 177 ? -8.352 24.318 18.208 1.00 40.97 177 LYS A C 1
ATOM 1379 O O . LYS A 1 177 ? -7.825 24.129 17.111 1.00 40.97 177 LYS A O 1
ATOM 1384 N N . THR A 1 178 ? -7.783 23.927 19.341 1.00 43.53 178 THR A N 1
ATOM 1385 C CA . THR A 1 178 ? -6.510 23.202 19.438 1.00 43.53 178 THR A CA 1
ATOM 1386 C C . THR A 1 178 ? -6.661 21.744 19.000 1.00 43.53 178 THR A C 1
ATOM 1388 O O . THR A 1 178 ? -5.675 21.097 18.676 1.00 43.53 178 THR A O 1
ATOM 1391 N N . ARG A 1 179 ? -7.891 21.215 18.958 1.00 45.50 179 ARG A N 1
ATOM 1392 C CA . ARG A 1 179 ? -8.206 19.825 18.602 1.00 45.50 179 ARG A CA 1
ATOM 1393 C C . ARG A 1 179 ? -8.074 19.570 17.100 1.00 45.50 179 ARG A C 1
ATOM 1395 O O . ARG A 1 179 ? -7.400 18.624 16.725 1.00 45.50 179 ARG A O 1
ATOM 1402 N N . ILE A 1 180 ? -8.614 20.454 16.257 1.00 46.41 180 ILE A N 1
ATOM 1403 C CA . ILE A 1 180 ? -8.492 20.359 14.787 1.00 46.41 180 ILE A CA 1
ATOM 1404 C C . ILE A 1 180 ? -7.019 20.500 14.365 1.00 46.41 180 ILE A C 1
ATOM 1406 O O . ILE A 1 180 ? -6.512 19.664 13.629 1.00 46.41 180 ILE A O 1
ATOM 1410 N N . LYS A 1 181 ? -6.285 21.460 14.951 1.00 36.47 181 LYS A N 1
ATOM 1411 C CA . LYS A 1 181 ? -4.830 21.591 14.740 1.00 36.47 181 LYS A CA 1
ATOM 1412 C C . LYS A 1 181 ? -4.012 20.422 15.317 1.00 36.47 181 LYS A C 1
ATOM 1414 O O . LYS A 1 181 ? -2.944 20.129 14.797 1.00 36.47 181 LYS A O 1
ATOM 1419 N N . ARG A 1 182 ? -4.488 19.748 16.378 1.00 36.69 182 ARG A N 1
ATOM 1420 C CA . ARG A 1 182 ? -3.888 18.508 16.917 1.00 36.69 182 ARG A CA 1
ATOM 1421 C C . ARG A 1 182 ? -4.147 17.293 16.029 1.00 36.69 182 ARG A C 1
ATOM 1423 O O . ARG A 1 182 ? -3.308 16.406 16.028 1.00 36.69 182 ARG A O 1
ATOM 1430 N N . PHE A 1 183 ? -5.261 17.236 15.299 1.00 40.50 183 PHE A N 1
ATOM 1431 C CA . PHE A 1 183 ? -5.590 16.103 14.427 1.00 40.50 183 PHE A CA 1
ATOM 1432 C C . PHE A 1 183 ? -4.665 16.028 13.208 1.00 40.50 183 PHE A C 1
ATOM 1434 O O . PHE A 1 183 ? -4.116 14.957 12.952 1.00 40.50 183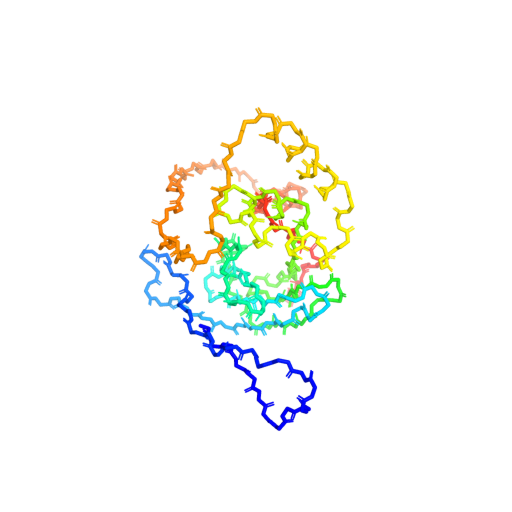 PHE A O 1
ATOM 1441 N N . ASP A 1 184 ? -4.363 17.165 12.574 1.00 41.12 184 ASP A N 1
ATOM 1442 C CA . ASP A 1 184 ? -3.308 17.253 11.547 1.00 41.12 184 ASP A CA 1
ATOM 1443 C C . ASP A 1 184 ? -1.910 16.921 12.106 1.00 41.12 184 ASP A C 1
ATOM 1445 O O . ASP A 1 184 ? -1.019 16.503 11.370 1.00 41.12 184 ASP A O 1
ATOM 1449 N N . LEU A 1 185 ? -1.710 17.088 13.421 1.00 38.94 185 LEU A N 1
ATOM 1450 C CA . LEU A 1 185 ? -0.447 16.817 14.116 1.00 38.94 185 LEU A CA 1
ATOM 1451 C C . LEU A 1 185 ? -0.320 15.358 14.613 1.00 38.94 185 LEU A C 1
ATOM 1453 O O . LEU A 1 185 ? 0.792 14.906 14.879 1.00 38.94 185 LEU A O 1
ATOM 1457 N N . MET A 1 186 ? -1.436 14.630 14.762 1.00 41.09 186 MET A N 1
ATOM 1458 C CA . MET A 1 186 ? -1.486 13.240 15.255 1.00 41.09 186 MET A CA 1
ATOM 1459 C C . MET A 1 186 ? -1.502 12.194 14.139 1.00 41.09 186 MET A C 1
ATOM 1461 O O . MET A 1 186 ? -1.188 11.031 14.398 1.00 41.09 186 MET A O 1
ATOM 1465 N N . LEU A 1 187 ? -1.820 12.595 12.907 1.00 52.84 187 LEU A N 1
ATOM 1466 C CA . LEU A 1 187 ? -1.431 11.838 11.724 1.00 52.84 187 LEU A CA 1
ATOM 1467 C C . LEU A 1 187 ? 0.098 11.847 11.685 1.00 52.84 187 LEU A C 1
ATOM 1469 O O . LEU A 1 187 ? 0.719 12.846 11.321 1.00 52.84 187 LEU A O 1
ATOM 1473 N N . LYS A 1 188 ? 0.727 10.758 12.147 1.00 53.44 188 LYS A N 1
ATOM 1474 C CA . LYS A 1 188 ? 2.177 10.584 12.011 1.00 53.44 188 LYS A CA 1
ATOM 1475 C C . LYS A 1 188 ? 2.533 10.896 10.561 1.00 53.44 188 LYS A C 1
ATOM 1477 O O . LYS A 1 188 ? 1.995 10.258 9.660 1.00 53.44 188 LYS A O 1
ATOM 1482 N N . LYS A 1 189 ? 3.431 11.863 10.338 1.00 61.38 189 LYS A N 1
ATOM 1483 C CA . LYS A 1 189 ? 4.023 12.079 9.016 1.00 61.38 189 LYS A CA 1
ATOM 1484 C C . LYS A 1 189 ? 4.760 10.802 8.639 1.00 61.38 189 LYS A C 1
ATOM 1486 O O . LYS A 1 189 ? 5.875 10.570 9.104 1.00 61.38 189 LYS A O 1
ATOM 1491 N N . SER A 1 190 ? 4.099 9.963 7.857 1.00 74.56 190 SER A N 1
ATOM 1492 C CA . SER A 1 190 ? 4.747 8.842 7.212 1.00 74.56 190 SER A CA 1
ATOM 1493 C C . SER A 1 190 ? 5.749 9.398 6.194 1.00 74.56 190 SER A C 1
ATOM 1495 O O . SER A 1 190 ? 5.431 10.352 5.477 1.00 74.56 190 SER A O 1
ATOM 1497 N N . PRO A 1 191 ? 6.982 8.870 6.139 1.00 81.38 191 PRO A N 1
ATOM 1498 C CA . PRO A 1 191 ? 7.935 9.251 5.108 1.00 81.38 191 PRO A CA 1
ATOM 1499 C C . PRO A 1 191 ? 7.558 8.706 3.723 1.00 81.38 191 PRO A C 1
ATOM 1501 O O . PRO A 1 191 ? 8.073 9.228 2.739 1.00 81.38 191 PRO A O 1
ATOM 1504 N N . LEU A 1 192 ? 6.694 7.687 3.634 1.00 85.94 192 LEU A N 1
ATOM 1505 C CA . LEU A 1 192 ? 6.390 6.971 2.386 1.00 85.94 192 LEU A CA 1
ATOM 1506 C C . LEU A 1 192 ? 4.900 6.976 2.011 1.00 85.94 192 LEU A C 1
ATOM 1508 O O . LEU A 1 192 ? 4.566 6.883 0.830 1.00 85.94 192 LEU A O 1
ATOM 1512 N N . LEU A 1 193 ? 4.009 7.079 2.996 1.00 86.75 193 LEU A N 1
ATOM 1513 C CA . LEU A 1 193 ? 2.562 7.103 2.813 1.00 86.75 193 LEU A CA 1
ATOM 1514 C C . LEU A 1 193 ? 2.025 8.529 2.928 1.00 86.75 193 LEU A C 1
ATOM 1516 O O . LEU A 1 193 ? 2.441 9.318 3.777 1.00 86.75 193 LEU A O 1
ATOM 1520 N N . GLU A 1 194 ? 1.029 8.834 2.111 1.00 88.12 194 GLU A N 1
ATOM 1521 C CA . GLU A 1 194 ? 0.210 10.028 2.274 1.00 88.12 194 GLU A CA 1
ATOM 1522 C C . GLU A 1 194 ? -1.085 9.614 2.969 1.00 88.12 194 GLU A C 1
ATOM 1524 O O . GLU A 1 194 ? -1.870 8.837 2.422 1.00 88.12 194 GLU A O 1
ATOM 1529 N N . ILE A 1 195 ? -1.287 10.109 4.193 1.00 85.81 195 ILE A N 1
ATOM 1530 C CA . ILE A 1 195 ? -2.461 9.802 5.013 1.00 85.81 195 ILE A CA 1
ATOM 1531 C C . ILE A 1 195 ? -3.269 11.083 5.173 1.00 85.81 195 ILE A C 1
ATOM 1533 O O . ILE A 1 195 ? -2.759 12.070 5.710 1.00 85.81 195 ILE A O 1
ATOM 1537 N N . GLN A 1 196 ? -4.519 11.071 4.721 1.00 82.38 196 GLN A N 1
ATOM 1538 C CA . GLN A 1 196 ? -5.414 12.222 4.816 1.00 82.38 196 GLN A CA 1
ATOM 1539 C C . GLN A 1 196 ? -6.642 11.860 5.649 1.00 82.38 196 GLN A C 1
ATOM 1541 O O . GLN A 1 196 ? -7.227 10.789 5.496 1.00 82.38 196 GLN A O 1
ATOM 1546 N N . SER A 1 197 ? -7.025 12.761 6.553 1.00 78.69 197 SER A N 1
ATOM 1547 C CA . SER A 1 197 ? -8.320 12.699 7.227 1.00 78.69 197 SER A CA 1
ATOM 1548 C C . SER A 1 197 ? -9.324 13.477 6.390 1.00 78.69 197 SER A C 1
ATOM 1550 O O . SER A 1 197 ? -9.253 14.701 6.338 1.00 78.69 197 SER A O 1
ATOM 1552 N N . GLU A 1 198 ? -10.262 12.777 5.766 1.00 70.19 198 GLU A N 1
ATOM 1553 C CA . GLU A 1 198 ? -11.233 13.394 4.856 1.00 70.19 198 GLU A CA 1
ATOM 1554 C C . GLU A 1 198 ? -12.401 14.010 5.644 1.00 70.19 198 GLU A C 1
ATOM 1556 O O . GLU A 1 198 ? -12.820 15.133 5.379 1.00 70.19 198 GLU A O 1
ATOM 1561 N N . ILE A 1 199 ? -12.932 13.295 6.646 1.00 73.19 199 ILE A N 1
ATOM 1562 C CA . ILE A 1 199 ? -14.102 13.700 7.445 1.00 73.19 199 ILE A CA 1
ATOM 1563 C C . ILE A 1 199 ? -14.002 13.068 8.845 1.00 73.19 199 ILE A C 1
ATOM 1565 O O . ILE A 1 199 ? -13.490 11.961 9.004 1.00 73.19 199 ILE A O 1
ATOM 1569 N N . THR A 1 200 ? -14.515 13.741 9.881 1.00 68.38 200 THR A N 1
ATOM 1570 C CA . THR A 1 200 ? -14.820 13.106 11.178 1.00 68.38 200 THR A CA 1
ATOM 1571 C C . THR A 1 200 ? -16.331 13.033 11.356 1.00 68.38 200 THR A C 1
ATOM 1573 O O . THR A 1 200 ? -16.982 14.065 11.524 1.00 68.38 200 THR A O 1
ATOM 1576 N N . LEU A 1 201 ? -16.886 11.823 11.325 1.00 61.16 201 LEU A N 1
ATOM 1577 C CA . LEU A 1 201 ? -18.298 11.585 11.603 1.00 61.16 201 LEU A CA 1
ATOM 1578 C C . LEU A 1 201 ? -18.528 11.730 13.111 1.00 61.16 201 LEU A C 1
ATOM 1580 O O . LEU A 1 201 ? -17.851 11.088 13.914 1.00 61.16 201 LEU A O 1
ATOM 1584 N N . ARG A 1 202 ? -19.468 12.589 13.509 1.00 58.81 202 ARG A N 1
ATOM 1585 C CA . ARG A 1 202 ? -19.921 12.681 14.902 1.00 58.81 202 ARG A CA 1
ATOM 1586 C C . ARG A 1 202 ? -21.211 11.893 15.046 1.00 58.81 202 ARG A C 1
ATOM 1588 O O . ARG A 1 202 ? -22.104 12.027 14.217 1.00 58.81 202 ARG A O 1
ATOM 1595 N N . LYS A 1 203 ? -21.306 11.097 16.107 1.00 48.72 203 LYS A N 1
ATOM 1596 C CA . LYS A 1 203 ? -22.599 10.625 16.597 1.00 48.72 203 LYS A CA 1
ATOM 1597 C C . LYS A 1 203 ? -23.257 11.830 17.272 1.00 48.72 203 LYS A C 1
ATOM 1599 O O . LYS A 1 203 ? -22.661 12.385 18.192 1.00 48.72 203 LYS A O 1
ATOM 1604 N N . GLU A 1 204 ? -24.393 12.287 16.760 1.00 48.59 204 GLU A N 1
ATOM 1605 C CA . GLU A 1 204 ? -25.267 13.154 17.553 1.00 48.59 204 GLU A CA 1
ATOM 1606 C C . GLU A 1 204 ? -25.908 12.273 18.636 1.00 48.59 204 GLU A C 1
ATOM 1608 O O . GLU A 1 204 ? -26.373 11.170 18.332 1.00 48.59 204 GLU A O 1
ATOM 1613 N N . GLU A 1 205 ? -25.789 12.707 19.893 1.00 46.34 205 GLU A N 1
ATOM 1614 C CA . GLU A 1 205 ? -26.446 12.106 21.064 1.00 46.34 205 GLU A CA 1
ATOM 1615 C C . GLU A 1 205 ? -27.876 12.628 21.206 1.00 46.34 205 GLU A C 1
ATOM 1617 O O . GLU A 1 205 ? -28.082 13.842 20.971 1.00 46.34 205 GLU A O 1
#

Secondary structure (DSSP, 8-state):
-EE---SPPPTTSPPPPPEE-PPP--TT-TT--EEEEEEEGGGTEEEEEETT-EEEEEETTT--EEEEEE--SS-EEEEEE-TTSSEEEEETTSEEEEEEE-HHHHHHHHHHH-HHHHHHHHHHTT-HHHHHHHHHHHHHHTTS-----TT--PPPPS--PPP------------HHHHHHHHHHHS---SSEEEEEEEEPPPP-

Sequence (205 aa):
LIVMDVGTRPVSNHPYPKATVDVPYWPGLADDHPVSIQAASKLGLVFIVTKHGFAHVFDLESATILCSERITDSPFFASAEYWRGGIIGVNERGQVLSVTIDKEKMAKHMNQTNPWLAGRLARRWDLSTFIRSLDEIDDGASDSGRESDASSIAPPSPYNLPRRNHLANPSFRNDPKTRIKRFDLMLKKSPLLEIQSEITLRKEE

Radius of gyration: 20.09 Å; Cα contacts (8 Å, |Δi|>4): 283; chains: 1; bounding box: 62×45×55 Å